Protein AF-A0A812TMV1-F1 (afdb_monomer_lite)

Secondary structure (DSSP, 8-state):
----EEEETTEEEE-SS-----TT---EE-TTT--EESSHHHHHHHHIIIIIHHHHHHHHHHHHHHHHHHHHHHHHHHHS--------------------TT--------------------------------------------PPPP------PPPP----------TT----TTSTTT--S--HHHHHHHHHHH---S---

Radius of gyration: 38.3 Å; chains: 1; bounding box: 66×58×116 Å

pLDDT: mean 70.43, std 17.39, range [44.22, 98.5]

Foldseek 3Di:
DDFDWDADPNDIDTCPDPPDPDPPQDWDAAPPPRDTDSDPVVSVVCCCVVPVVVVVVVVVVVVVVVVVVVVVVVVVVVVPDPPPVPPPPPCDDPPPPDDDPDDDPDPPDDPPPPPPDDPPPPPPVPPPPPDDDDDDDDDDDDDDDDDDDDDDDDDDDDDPDDPDDDDDPPPPPPPPPPCPVPPPPDPVVVVVVCVVVVPPPPDDD

Structure (mmCIF, N/CA/C/O backbone):
data_AF-A0A812TMV1-F1
#
_entry.id   AF-A0A812TMV1-F1
#
loop_
_atom_site.group_PDB
_atom_site.id
_atom_site.type_symbol
_atom_site.label_atom_id
_atom_site.label_alt_id
_atom_site.label_comp_id
_atom_site.label_asym_id
_atom_site.label_entity_id
_atom_site.label_seq_id
_atom_site.pdbx_PDB_ins_code
_atom_site.Cartn_x
_atom_site.Cartn_y
_atom_site.Cartn_z
_atom_site.occupancy
_atom_site.B_iso_or_equiv
_atom_site.auth_seq_id
_atom_site.auth_comp_id
_atom_site.auth_asym_id
_atom_site.auth_atom_id
_atom_site.pdbx_PDB_model_num
ATOM 1 N N . MET A 1 1 ? -17.055 -4.872 43.398 1.00 48.50 1 MET A N 1
ATOM 2 C CA . MET A 1 1 ? -16.231 -4.889 42.172 1.00 48.50 1 MET A CA 1
ATOM 3 C C . MET A 1 1 ? -16.778 -5.984 41.275 1.00 48.50 1 MET A C 1
ATOM 5 O O . MET A 1 1 ? -16.727 -7.144 41.667 1.00 48.50 1 MET A O 1
ATOM 9 N N . ALA A 1 2 ? -17.416 -5.622 40.164 1.00 44.28 2 ALA A N 1
ATOM 10 C CA . ALA A 1 2 ? -18.008 -6.597 39.254 1.00 44.28 2 ALA A CA 1
ATOM 11 C C . ALA A 1 2 ? -16.893 -7.201 38.390 1.00 44.28 2 ALA A C 1
ATOM 13 O O . ALA A 1 2 ? -16.252 -6.489 37.624 1.00 44.28 2 ALA A O 1
ATOM 14 N N . ARG A 1 3 ? -16.625 -8.500 38.549 1.00 62.28 3 ARG A N 1
ATOM 15 C CA . ARG A 1 3 ? -15.717 -9.241 37.665 1.00 62.28 3 ARG A CA 1
ATOM 16 C C . ARG A 1 3 ? -16.449 -9.484 36.346 1.00 62.28 3 ARG A C 1
ATOM 18 O O . ARG A 1 3 ? -17.378 -10.286 36.310 1.00 62.28 3 ARG A O 1
ATOM 25 N N . GLY A 1 4 ? -16.073 -8.764 35.293 1.00 65.94 4 GLY A N 1
ATOM 26 C CA . GLY A 1 4 ? -16.565 -9.018 33.939 1.00 65.94 4 GLY A CA 1
ATOM 27 C C . GLY A 1 4 ? -15.854 -10.211 33.293 1.00 65.94 4 GLY A C 1
ATOM 28 O O . GLY A 1 4 ? -14.673 -10.458 33.543 1.00 65.94 4 GLY A O 1
ATOM 29 N N . SER A 1 5 ? -16.570 -10.952 32.452 1.00 75.25 5 SER A N 1
ATOM 30 C CA . SER A 1 5 ? -15.999 -11.944 31.534 1.00 75.25 5 SER A CA 1
ATOM 31 C C . SER A 1 5 ? -16.461 -11.612 30.122 1.00 75.25 5 SER A C 1
ATOM 33 O O . SER A 1 5 ? -17.646 -11.326 29.945 1.00 75.25 5 SER A O 1
ATOM 35 N N . TYR A 1 6 ? -15.569 -11.679 29.135 1.00 72.25 6 TYR A N 1
ATOM 36 C CA . TYR A 1 6 ? -15.942 -11.589 27.720 1.00 72.25 6 TYR A CA 1
ATOM 37 C C . TYR A 1 6 ? -15.712 -12.928 27.021 1.00 72.25 6 TYR A C 1
ATOM 39 O O . TYR A 1 6 ? -14.896 -13.745 27.453 1.00 72.25 6 TYR A O 1
ATOM 47 N N . GLU A 1 7 ? -16.466 -13.161 25.951 1.00 77.00 7 GLU A N 1
ATOM 48 C CA . GLU A 1 7 ? -16.374 -14.365 25.134 1.00 77.00 7 GLU A CA 1
ATOM 49 C C . GLU A 1 7 ? -15.735 -14.007 23.793 1.00 77.00 7 GLU A C 1
ATOM 51 O O . GLU A 1 7 ? -16.220 -13.138 23.071 1.00 77.00 7 GLU A O 1
ATOM 56 N N . ALA A 1 8 ? -14.615 -14.652 23.479 1.00 72.44 8 ALA A N 1
ATOM 57 C CA . ALA A 1 8 ? -13.906 -14.502 22.217 1.00 72.44 8 ALA A CA 1
ATOM 58 C C . ALA A 1 8 ? -13.468 -15.890 21.745 1.00 72.44 8 ALA A C 1
ATOM 60 O O . ALA A 1 8 ? -13.012 -16.702 22.546 1.00 72.44 8 ALA A O 1
ATOM 61 N N . PHE A 1 9 ? -13.623 -16.190 20.453 1.00 74.94 9 PHE A N 1
ATOM 62 C CA . PHE A 1 9 ? -13.254 -17.495 19.876 1.00 74.94 9 PHE A CA 1
ATOM 63 C C . PHE A 1 9 ? -13.931 -18.707 20.557 1.00 74.94 9 PHE A C 1
ATOM 65 O O . PHE A 1 9 ? -13.347 -19.785 20.641 1.00 74.94 9 PHE A O 1
ATOM 72 N N . GLY A 1 10 ? -15.147 -18.530 21.087 1.00 83.69 10 GLY A N 1
ATOM 73 C CA . GLY A 1 10 ? -15.862 -19.571 21.841 1.00 83.69 10 GLY A CA 1
ATOM 74 C C . GLY A 1 10 ? -15.237 -19.908 23.201 1.00 83.69 10 GLY A C 1
ATOM 75 O O . GLY A 1 10 ? -15.623 -20.890 23.830 1.00 83.69 10 GLY A O 1
ATOM 76 N N . GLN A 1 11 ? -14.268 -19.113 23.662 1.00 81.94 11 GLN A N 1
ATOM 77 C CA . GLN A 1 11 ? -13.673 -19.219 24.988 1.00 81.94 11 GLN A CA 1
ATOM 78 C C . GLN A 1 11 ? -14.051 -17.993 25.821 1.00 81.94 11 GLN A C 1
ATOM 80 O O . GLN A 1 11 ? -14.060 -16.859 25.337 1.00 81.94 11 GLN A O 1
ATOM 85 N N . ARG A 1 12 ? -14.378 -18.224 27.095 1.00 81.50 12 ARG A N 1
ATOM 86 C CA . ARG A 1 12 ? -14.625 -17.156 28.067 1.00 81.50 12 ARG A CA 1
ATOM 87 C C . ARG A 1 12 ? -13.326 -16.793 28.766 1.00 81.50 12 ARG A C 1
ATOM 89 O O . ARG A 1 12 ? -12.711 -17.644 29.401 1.00 81.50 12 ARG A O 1
ATOM 96 N N . PHE A 1 13 ? -12.950 -15.524 28.685 1.00 77.81 13 PHE A N 1
ATOM 97 C CA . PHE A 1 13 ? -11.774 -14.982 29.355 1.00 77.81 13 PHE A CA 1
ATOM 98 C C . PHE A 1 13 ? -12.206 -14.133 30.554 1.00 77.81 13 PHE A C 1
ATOM 100 O O . PHE A 1 13 ? -13.127 -13.315 30.461 1.00 77.81 13 PHE A O 1
ATOM 107 N N . HIS A 1 14 ? -11.551 -14.345 31.697 1.00 69.81 14 HIS A N 1
ATOM 108 C CA . HIS A 1 14 ? -11.771 -13.558 32.908 1.00 69.81 14 HIS A CA 1
ATOM 109 C C . HIS A 1 14 ? -10.923 -12.284 32.869 1.00 69.81 14 HIS A C 1
ATOM 111 O O . HIS A 1 14 ? -9.708 -12.338 32.687 1.00 69.81 14 HIS A O 1
ATOM 117 N N . CYS A 1 15 ? -11.564 -11.129 33.042 1.00 65.06 15 CYS A N 1
ATOM 118 C CA . CYS A 1 15 ? -10.883 -9.841 33.085 1.00 65.06 15 CYS A CA 1
ATOM 119 C C . CYS A 1 15 ? -10.369 -9.566 34.502 1.00 65.06 15 CYS A C 1
ATOM 121 O O . CYS A 1 15 ? -11.091 -8.992 35.313 1.00 65.06 15 CYS A O 1
ATOM 123 N N . GLU A 1 16 ? -9.139 -9.972 34.820 1.00 67.56 16 GLU A N 1
ATOM 124 C CA . GLU A 1 16 ? -8.527 -9.658 36.125 1.00 67.56 16 GLU A CA 1
ATOM 125 C C . GLU A 1 16 ? -7.827 -8.287 36.153 1.00 67.56 16 GLU A C 1
ATOM 127 O O . GLU A 1 16 ? -7.635 -7.730 37.230 1.00 67.56 16 GLU A O 1
ATOM 132 N N . SER A 1 17 ? -7.498 -7.709 34.989 1.00 55.88 17 SER A N 1
ATOM 133 C CA . SER A 1 17 ? -6.700 -6.474 34.877 1.00 55.88 17 SER A CA 1
ATOM 134 C C . SER A 1 17 ? -7.189 -5.453 33.844 1.00 55.88 17 SER A C 1
ATOM 136 O O . SER A 1 17 ? -6.525 -4.441 33.631 1.00 55.88 17 SER A O 1
ATOM 138 N N . LEU A 1 18 ? -8.341 -5.676 33.202 1.00 56.16 18 LEU A N 1
ATOM 139 C CA . LEU A 1 18 ? -8.975 -4.610 32.428 1.00 56.16 18 LEU A CA 1
ATOM 140 C C . LEU A 1 18 ? -9.558 -3.615 33.429 1.00 56.16 18 LEU A C 1
ATOM 142 O O . LEU A 1 18 ? -10.660 -3.820 33.939 1.00 56.16 18 LEU A O 1
ATOM 146 N N . GLU A 1 19 ? -8.794 -2.563 33.735 1.00 57.97 19 GLU A N 1
ATOM 147 C CA . GLU A 1 19 ? -9.360 -1.300 34.201 1.00 57.97 19 GLU A CA 1
ATOM 148 C C . GLU A 1 19 ? -10.533 -0.988 33.275 1.00 57.97 19 GLU A C 1
ATOM 150 O O . GLU A 1 19 ? -10.344 -0.799 32.077 1.00 57.97 19 GLU A O 1
ATOM 155 N N . TYR A 1 20 ? -11.732 -1.127 33.843 1.00 55.25 20 TYR A N 1
ATOM 156 C CA . TYR A 1 20 ? -13.049 -1.068 33.223 1.00 55.25 20 TYR A CA 1
ATOM 157 C C . TYR A 1 20 ? -13.047 -0.569 31.777 1.00 55.25 20 TYR A C 1
ATOM 159 O O . TYR A 1 20 ? -13.156 0.626 31.522 1.00 55.25 20 TYR A O 1
ATOM 167 N N . LEU A 1 21 ? -13.017 -1.511 30.832 1.00 61.41 21 LEU A N 1
ATOM 168 C CA . LEU A 1 21 ? -13.676 -1.250 29.565 1.00 61.41 21 LEU A CA 1
ATOM 169 C C . LEU A 1 21 ? -15.151 -1.061 29.917 1.00 61.41 21 LEU A C 1
ATOM 171 O O . LEU A 1 21 ? -15.752 -1.954 30.530 1.00 61.41 21 LEU A O 1
ATOM 175 N N . HIS A 1 22 ? -15.690 0.130 29.678 1.00 63.12 22 HIS A N 1
ATOM 176 C CA . HIS A 1 22 ? -17.056 0.440 30.074 1.00 63.12 22 HIS A CA 1
ATOM 177 C C . HIS A 1 22 ? -18.000 -0.580 29.421 1.00 63.12 22 HIS A C 1
ATOM 179 O O . HIS A 1 22 ? -17.735 -1.065 28.323 1.00 63.12 22 HIS A O 1
ATOM 185 N N . GLN A 1 23 ? -19.109 -0.937 30.077 1.00 69.75 23 GLN A N 1
ATOM 186 C CA . GLN A 1 23 ? -20.096 -1.851 29.471 1.00 69.75 23 GLN A CA 1
ATOM 187 C C . GLN A 1 23 ? -20.635 -1.326 28.129 1.00 69.75 23 GLN A C 1
ATOM 189 O O . GLN A 1 23 ? -21.096 -2.114 27.306 1.00 69.75 23 GLN A O 1
ATOM 194 N N . ASP A 1 24 ? -20.507 -0.020 27.904 1.00 78.38 24 ASP A N 1
ATOM 195 C CA . ASP A 1 24 ? -20.919 0.676 26.690 1.00 78.38 24 ASP A CA 1
ATOM 196 C C . ASP A 1 24 ? -19.797 0.795 25.639 1.00 78.38 24 ASP A C 1
ATOM 198 O O . ASP A 1 24 ? -20.037 1.271 24.525 1.00 78.38 24 ASP A O 1
ATOM 202 N N . ASP A 1 25 ? -18.576 0.347 25.947 1.00 82.12 25 ASP A N 1
ATOM 203 C CA . ASP A 1 25 ? -17.457 0.396 25.011 1.00 82.12 25 ASP A CA 1
ATOM 204 C C . ASP A 1 25 ? -17.610 -0.695 23.949 1.00 82.12 25 ASP A C 1
ATOM 206 O O . ASP A 1 25 ? -17.396 -1.893 24.162 1.00 82.12 25 ASP A O 1
ATOM 210 N N . LYS A 1 26 ? -17.971 -0.261 22.744 1.00 87.31 26 LYS A N 1
ATOM 211 C CA . LYS A 1 26 ? -18.094 -1.134 21.583 1.00 87.31 26 LYS A CA 1
ATOM 212 C C . LYS A 1 26 ? -16.713 -1.524 21.058 1.00 87.31 26 LYS A C 1
ATOM 214 O O . LYS A 1 26 ? -15.983 -0.695 20.518 1.0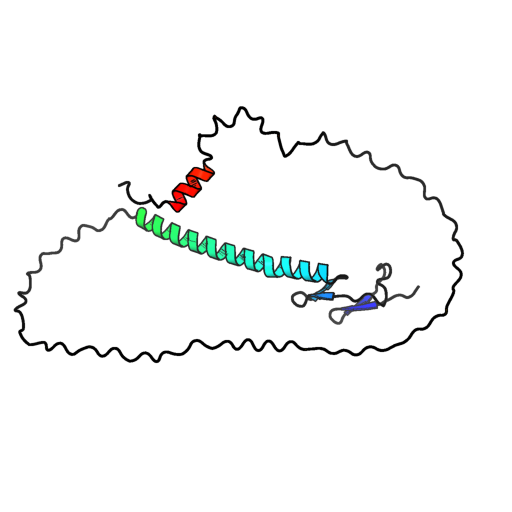0 87.31 26 LYS A O 1
ATOM 219 N N . VAL A 1 27 ? -16.394 -2.813 21.130 1.00 91.12 27 VAL A N 1
ATOM 220 C CA . VAL A 1 27 ? -15.208 -3.372 20.470 1.00 91.12 27 VAL A CA 1
ATOM 221 C C . VAL A 1 27 ? -15.441 -3.541 18.965 1.00 91.12 27 VAL A C 1
ATOM 223 O O . VAL A 1 27 ? -16.501 -3.977 18.514 1.00 91.12 27 VAL A O 1
ATOM 226 N N . PHE A 1 28 ? -14.429 -3.203 18.174 1.00 93.19 28 PHE A N 1
ATOM 227 C CA . PHE A 1 28 ? -14.400 -3.363 16.724 1.00 93.19 28 PHE A CA 1
ATOM 228 C C . PHE A 1 28 ? -13.492 -4.536 16.372 1.00 93.19 28 PHE A C 1
ATOM 230 O O . PHE A 1 28 ? -12.315 -4.533 16.720 1.00 93.19 28 PHE A O 1
ATOM 237 N N . ILE A 1 29 ? -14.029 -5.541 15.685 1.00 90.31 29 ILE A N 1
ATOM 238 C CA . ILE A 1 29 ? -13.285 -6.747 15.313 1.00 90.31 29 ILE A CA 1
ATOM 239 C C . ILE A 1 29 ? -12.934 -6.665 13.829 1.00 90.31 29 ILE A C 1
ATOM 241 O O . ILE A 1 29 ? -13.804 -6.456 12.984 1.00 90.31 29 ILE A O 1
ATOM 245 N N . CYS A 1 30 ? -11.653 -6.818 13.509 1.00 96.19 30 CYS A N 1
ATOM 246 C CA . CYS A 1 30 ? -11.183 -6.862 12.131 1.00 96.19 30 CYS A CA 1
ATOM 247 C C . CYS A 1 30 ? -11.648 -8.168 11.445 1.00 96.19 30 CYS A C 1
ATOM 249 O O . CYS A 1 30 ? -11.470 -9.241 12.020 1.00 96.19 30 CYS A O 1
ATOM 251 N N . PRO A 1 31 ? -12.231 -8.126 10.232 1.00 93.56 31 PRO A N 1
ATOM 252 C CA . PRO A 1 31 ? -12.819 -9.307 9.604 1.00 93.56 31 PRO A CA 1
ATOM 253 C C . PRO A 1 31 ? -11.784 -10.309 9.072 1.00 93.56 31 PRO A C 1
ATOM 255 O O . PRO A 1 31 ? -12.107 -11.487 8.953 1.00 93.56 31 PRO A O 1
ATOM 258 N N . GLN A 1 32 ? -10.556 -9.879 8.759 1.00 94.19 32 GLN A N 1
ATOM 259 C CA . GLN A 1 32 ? -9.527 -10.755 8.187 1.00 94.19 32 GLN A CA 1
ATOM 260 C C . GLN A 1 32 ? -8.791 -11.599 9.237 1.00 94.19 32 GLN A C 1
ATOM 262 O O . GLN A 1 32 ? -8.501 -12.765 8.986 1.00 94.19 32 GLN A O 1
ATOM 267 N N . ASP A 1 33 ? -8.463 -11.021 10.394 1.00 94.69 33 ASP A N 1
ATOM 268 C CA . ASP A 1 33 ? -7.645 -11.663 11.434 1.00 94.69 33 ASP A CA 1
ATOM 269 C C . ASP A 1 33 ? -8.344 -11.760 12.798 1.00 94.69 33 ASP A C 1
ATOM 271 O O . ASP A 1 33 ? -7.745 -12.221 13.767 1.00 94.69 33 ASP A O 1
ATOM 275 N N . GLN A 1 34 ? -9.609 -11.332 12.877 1.00 92.75 34 GLN A N 1
ATOM 276 C CA . GLN A 1 34 ? -10.454 -11.386 14.076 1.00 92.75 34 GLN A CA 1
ATOM 277 C C . GLN A 1 34 ? -9.856 -10.672 15.296 1.00 92.75 34 GLN A C 1
ATOM 279 O O . GLN A 1 34 ? -10.221 -10.947 16.441 1.00 92.75 34 GLN A O 1
ATOM 284 N N . LYS A 1 35 ? -8.953 -9.710 15.073 1.00 90.31 35 LYS A N 1
ATOM 285 C CA . LYS A 1 35 ? -8.361 -8.927 16.155 1.00 90.31 35 LYS A CA 1
ATOM 286 C C . LYS A 1 35 ? -9.329 -7.840 16.623 1.00 90.31 35 LYS A C 1
ATOM 288 O O . LYS A 1 35 ? -9.897 -7.117 15.804 1.00 90.31 35 LYS A O 1
ATOM 293 N N . ALA A 1 36 ? -9.505 -7.725 17.939 1.00 91.44 36 ALA A N 1
ATOM 294 C CA . ALA A 1 36 ? -10.360 -6.718 18.557 1.00 91.44 36 ALA A CA 1
ATOM 295 C C . ALA A 1 36 ? -9.605 -5.401 18.805 1.00 91.44 36 ALA A C 1
ATOM 297 O O . ALA A 1 36 ? -8.437 -5.389 19.199 1.00 91.44 36 ALA A O 1
ATOM 298 N N . PHE A 1 37 ? -10.304 -4.290 18.595 1.00 92.75 37 PHE A N 1
ATOM 299 C CA . PHE A 1 37 ? -9.829 -2.924 18.764 1.00 92.75 37 PHE A CA 1
ATOM 300 C C . PHE A 1 37 ? -10.868 -2.107 19.527 1.00 92.75 37 PHE A C 1
ATOM 302 O O . PHE A 1 37 ? -12.067 -2.298 19.354 1.00 92.75 37 PHE A O 1
ATOM 309 N N . LEU A 1 38 ? -10.408 -1.153 20.333 1.00 90.44 38 LEU A N 1
ATOM 310 C CA . LEU A 1 38 ? -11.292 -0.246 21.075 1.00 90.44 38 LEU A CA 1
ATOM 311 C C . LEU A 1 38 ? -11.791 0.932 20.230 1.00 90.44 38 LEU A C 1
ATOM 313 O O . LEU A 1 38 ? -12.759 1.590 20.582 1.00 90.44 38 LEU A O 1
ATOM 317 N N . ASN A 1 39 ? -11.128 1.214 19.107 1.00 94.75 39 ASN A N 1
ATOM 318 C CA . ASN A 1 39 ? -11.447 2.343 18.245 1.00 94.75 39 ASN A CA 1
ATOM 319 C C . ASN A 1 39 ? -11.593 1.862 16.796 1.00 94.75 39 ASN A C 1
ATOM 321 O O . ASN A 1 39 ? -10.778 1.091 16.287 1.00 94.75 39 ASN A O 1
ATOM 325 N N . GLN A 1 40 ? -12.615 2.356 16.101 1.00 95.38 40 GLN A N 1
ATOM 326 C CA . GLN A 1 40 ? -12.820 2.077 14.684 1.00 95.38 40 GLN A CA 1
ATOM 327 C C . GLN A 1 40 ? -11.633 2.544 13.828 1.00 95.38 40 GLN A C 1
ATOM 329 O O . GLN A 1 40 ? -11.259 1.870 12.867 1.00 95.38 40 GLN A O 1
ATOM 334 N N . MET A 1 41 ? -11.009 3.672 14.184 1.00 96.69 41 MET A N 1
ATOM 335 C CA . MET A 1 41 ? -9.857 4.208 13.455 1.00 96.69 41 MET A CA 1
ATOM 336 C C . MET A 1 41 ? -8.626 3.311 13.582 1.00 96.69 41 MET A C 1
ATOM 338 O O . MET A 1 41 ? -7.924 3.106 12.593 1.00 96.69 41 MET A O 1
ATOM 342 N N . SER A 1 42 ? -8.380 2.721 14.757 1.00 96.62 42 SER A N 1
ATOM 343 C CA . SER A 1 42 ? -7.255 1.795 14.932 1.00 96.62 42 SER A CA 1
ATOM 344 C C . SER A 1 42 ? -7.486 0.475 14.197 1.00 96.62 42 SER A C 1
ATOM 346 O O . SER A 1 42 ? -6.551 -0.040 13.587 1.00 96.62 42 SER A O 1
ATOM 348 N N . MET A 1 43 ? -8.730 -0.015 14.148 1.00 97.19 43 MET A N 1
ATOM 349 C CA . MET A 1 43 ? -9.103 -1.157 13.308 1.00 97.19 43 MET A CA 1
ATOM 350 C C . MET A 1 43 ? -8.871 -0.866 11.813 1.00 97.19 43 MET A C 1
ATOM 352 O O . MET A 1 43 ? -8.254 -1.677 11.125 1.00 97.19 43 MET A O 1
ATOM 356 N N . ARG A 1 44 ? -9.309 0.295 11.301 1.00 97.44 44 ARG A N 1
ATOM 357 C CA . ARG A 1 44 ? -9.077 0.685 9.895 1.00 97.44 44 ARG A CA 1
ATOM 358 C C . ARG A 1 44 ? -7.591 0.828 9.568 1.00 97.44 44 ARG A C 1
ATOM 360 O O . ARG A 1 44 ? -7.140 0.363 8.528 1.00 97.44 44 ARG A O 1
ATOM 367 N N . TYR A 1 45 ? -6.814 1.433 10.463 1.00 97.38 45 TYR A N 1
ATOM 368 C CA . TYR A 1 45 ? -5.368 1.569 10.279 1.00 97.38 45 TYR A CA 1
ATOM 369 C C . TYR A 1 45 ? -4.656 0.213 10.261 1.00 97.38 45 TYR A C 1
ATOM 371 O O . TYR A 1 45 ? -3.765 -0.021 9.443 1.00 97.38 45 TYR A O 1
ATOM 379 N N . HIS A 1 46 ? -5.082 -0.708 11.126 1.00 97.38 46 HIS A N 1
ATOM 380 C CA . HIS A 1 46 ? -4.611 -2.088 11.109 1.00 97.38 46 HIS A CA 1
ATOM 381 C C . HIS A 1 46 ? -4.924 -2.773 9.777 1.00 97.38 46 HIS A C 1
ATOM 383 O O . HIS A 1 46 ? -4.013 -3.341 9.176 1.00 97.38 46 HIS A O 1
ATOM 389 N N . GLN A 1 47 ? -6.159 -2.650 9.278 1.00 96.69 47 GLN A N 1
ATOM 390 C CA . GLN A 1 47 ? -6.549 -3.189 7.971 1.00 96.69 47 GLN A CA 1
ATOM 391 C C . GLN A 1 47 ? -5.660 -2.647 6.848 1.00 96.69 47 GLN A C 1
ATOM 393 O O . GLN A 1 47 ? -5.097 -3.420 6.071 1.00 96.69 47 GLN A O 1
ATOM 398 N N . TYR A 1 48 ? -5.456 -1.330 6.830 1.00 97.38 48 TYR A N 1
ATOM 399 C CA . TYR A 1 48 ? -4.615 -0.664 5.845 1.00 97.38 48 TYR A CA 1
ATOM 400 C C . TYR A 1 48 ? -3.165 -1.166 5.879 1.00 97.38 48 TYR A C 1
ATOM 402 O O . TYR A 1 48 ? -2.612 -1.555 4.853 1.00 97.38 48 TYR A O 1
ATOM 410 N N . ILE A 1 49 ? -2.521 -1.202 7.049 1.00 96.62 49 ILE A N 1
ATOM 411 C CA . ILE A 1 49 ? -1.110 -1.608 7.137 1.00 96.62 49 ILE A CA 1
ATOM 412 C C . ILE A 1 49 ? -0.928 -3.091 6.850 1.00 96.62 49 ILE A C 1
ATOM 414 O O . ILE A 1 49 ? 0.030 -3.480 6.174 1.00 96.62 49 ILE A O 1
ATOM 418 N N . ARG A 1 50 ? -1.774 -3.935 7.440 1.00 94.94 50 ARG A N 1
ATOM 419 C CA . ARG A 1 50 ? -1.564 -5.379 7.387 1.00 94.94 50 ARG A CA 1
ATOM 420 C C . ARG A 1 50 ? -1.986 -5.969 6.061 1.00 94.94 50 ARG A C 1
ATOM 422 O O . ARG A 1 50 ? -1.284 -6.854 5.591 1.00 94.94 50 ARG A O 1
ATOM 429 N N . HIS A 1 51 ? -3.061 -5.477 5.460 1.00 93.62 51 HIS A N 1
ATOM 430 C CA . HIS A 1 51 ? -3.593 -6.064 4.238 1.00 93.62 51 HIS A CA 1
ATOM 431 C C . HIS A 1 51 ? -3.230 -5.215 3.022 1.00 93.62 51 HIS A C 1
ATOM 433 O O . HIS A 1 51 ? -2.406 -5.644 2.216 1.00 93.62 51 HIS A O 1
ATOM 439 N N . GLU A 1 52 ? -3.731 -3.983 2.930 1.00 94.25 52 GLU A N 1
ATOM 440 C CA . GLU A 1 52 ? -3.558 -3.165 1.718 1.00 94.25 52 GLU A CA 1
ATOM 441 C C . GLU A 1 52 ? -2.089 -2.807 1.446 1.00 94.25 52 GLU A C 1
ATOM 443 O O . GLU A 1 52 ? -1.589 -2.906 0.323 1.00 94.25 52 GLU A O 1
ATOM 448 N N . LEU A 1 53 ? -1.349 -2.402 2.480 1.00 95.88 53 LEU A N 1
ATOM 449 C CA . LEU A 1 53 ? 0.043 -2.000 2.320 1.00 95.88 53 LEU A CA 1
ATOM 450 C C . LEU A 1 53 ? 0.955 -3.201 2.041 1.00 95.88 53 LEU A C 1
ATOM 452 O O . LEU A 1 53 ? 1.940 -3.056 1.311 1.00 95.88 53 LEU A O 1
ATOM 456 N N . GLN A 1 54 ? 0.649 -4.377 2.599 1.00 93.12 54 GLN A N 1
ATOM 457 C CA . GLN A 1 54 ? 1.380 -5.603 2.272 1.00 93.12 54 GLN A CA 1
ATOM 458 C C . GLN A 1 54 ? 1.120 -6.039 0.832 1.00 93.12 54 GLN A C 1
ATOM 460 O O . GLN A 1 54 ? 2.078 -6.364 0.130 1.00 93.12 54 GLN A O 1
ATOM 465 N N . GLU A 1 55 ? -0.124 -5.962 0.365 1.00 95.19 55 GLU A N 1
ATOM 466 C CA . GLU A 1 55 ? -0.486 -6.266 -1.019 1.00 95.19 55 GLU A CA 1
ATOM 467 C C . GLU A 1 55 ? 0.237 -5.336 -2.000 1.00 95.19 55 GLU A C 1
ATOM 469 O O . GLU A 1 55 ? 0.964 -5.807 -2.875 1.00 95.19 55 GLU A O 1
ATOM 474 N N . ARG A 1 56 ? 0.198 -4.016 -1.770 1.00 96.88 56 ARG A N 1
ATOM 475 C CA . ARG A 1 56 ? 0.945 -3.039 -2.586 1.00 96.88 56 ARG A CA 1
ATOM 476 C C . ARG A 1 56 ? 2.459 -3.254 -2.561 1.00 96.88 56 ARG A C 1
ATOM 478 O O . ARG A 1 56 ? 3.163 -2.885 -3.504 1.00 96.88 56 ARG A O 1
ATOM 485 N N . LYS A 1 57 ? 3.021 -3.767 -1.461 1.00 96.25 57 LYS A N 1
ATOM 486 C CA . LYS A 1 57 ? 4.450 -4.122 -1.390 1.00 96.25 57 LYS A CA 1
ATOM 487 C C . LYS A 1 57 ? 4.743 -5.383 -2.202 1.00 96.25 57 LYS A C 1
ATOM 489 O O . LYS A 1 57 ? 5.736 -5.405 -2.928 1.00 96.25 57 LYS A O 1
ATOM 494 N N . ALA A 1 58 ? 3.890 -6.399 -2.109 1.00 96.50 58 ALA A N 1
ATOM 495 C CA . ALA A 1 58 ? 4.016 -7.632 -2.878 1.00 96.50 58 ALA A CA 1
ATOM 496 C C . ALA A 1 58 ? 3.866 -7.377 -4.385 1.00 96.50 58 ALA A C 1
ATOM 498 O O . ALA A 1 58 ? 4.661 -7.879 -5.177 1.00 96.50 58 ALA A O 1
ATOM 499 N N . GLU A 1 59 ? 2.915 -6.534 -4.782 1.00 97.94 59 GLU A N 1
ATOM 500 C CA . GLU A 1 59 ? 2.716 -6.123 -6.170 1.00 97.94 59 GLU A CA 1
ATOM 501 C C . GLU A 1 59 ? 3.937 -5.379 -6.724 1.00 97.94 59 GLU A C 1
ATOM 503 O O . GLU A 1 59 ? 4.494 -5.770 -7.752 1.00 97.94 59 GLU A O 1
ATOM 508 N N . ARG A 1 60 ? 4.436 -4.367 -5.999 1.00 98.06 60 ARG A N 1
ATOM 509 C CA . ARG A 1 60 ? 5.667 -3.657 -6.385 1.00 98.06 60 ARG A CA 1
ATOM 510 C C . ARG A 1 60 ? 6.865 -4.596 -6.505 1.00 98.06 60 ARG A C 1
ATOM 512 O O . ARG A 1 60 ? 7.687 -4.412 -7.399 1.00 98.06 60 ARG A O 1
ATOM 519 N N . LYS A 1 61 ? 6.962 -5.610 -5.641 1.00 98.19 61 LYS A N 1
ATOM 520 C CA . LYS A 1 61 ? 8.006 -6.637 -5.731 1.00 98.19 61 LYS A CA 1
ATOM 521 C C . LYS A 1 61 ? 7.874 -7.466 -7.015 1.00 98.19 61 LYS A C 1
ATOM 523 O O . LYS A 1 61 ? 8.861 -7.597 -7.729 1.00 98.19 61 LYS A O 1
ATOM 528 N N . ARG A 1 62 ? 6.670 -7.945 -7.351 1.00 98.50 62 ARG A N 1
ATOM 529 C CA . ARG A 1 62 ? 6.408 -8.701 -8.595 1.00 98.50 62 ARG A CA 1
ATOM 530 C C . ARG A 1 62 ? 6.752 -7.897 -9.850 1.00 98.50 62 ARG A C 1
ATOM 532 O O . ARG A 1 62 ? 7.287 -8.444 -10.810 1.00 98.50 62 ARG A O 1
ATOM 539 N N . LEU A 1 63 ? 6.455 -6.596 -9.853 1.00 98.12 63 LEU A N 1
ATOM 540 C CA . LEU A 1 63 ? 6.802 -5.715 -10.971 1.00 98.12 63 LEU A CA 1
ATOM 541 C C . LEU A 1 63 ? 8.317 -5.540 -11.125 1.00 98.12 63 LEU A C 1
ATOM 543 O O . LEU A 1 63 ? 8.812 -5.597 -12.250 1.00 98.12 63 LEU A O 1
ATOM 547 N N . ARG A 1 64 ? 9.049 -5.369 -10.016 1.00 97.94 64 ARG A N 1
ATOM 548 C CA . ARG A 1 64 ? 10.519 -5.291 -10.034 1.00 97.94 64 ARG A CA 1
ATOM 549 C C . ARG A 1 64 ? 11.147 -6.573 -10.565 1.00 97.94 64 ARG A C 1
ATOM 551 O O . ARG A 1 64 ? 11.964 -6.498 -11.469 1.00 97.94 64 ARG A O 1
ATOM 558 N N . GLU A 1 65 ? 10.694 -7.726 -10.088 1.00 98.38 65 GLU A N 1
ATOM 559 C CA . GLU A 1 65 ? 11.189 -9.032 -10.535 1.00 98.38 65 GLU A CA 1
ATOM 560 C C . GLU A 1 65 ? 10.979 -9.240 -12.043 1.00 98.38 65 GLU A C 1
ATOM 562 O O . GLU A 1 65 ? 11.899 -9.626 -12.757 1.00 98.38 65 GLU A O 1
ATOM 567 N N . ARG A 1 66 ? 9.802 -8.877 -12.573 1.00 98.44 66 ARG A N 1
ATOM 568 C CA . ARG A 1 66 ? 9.537 -8.942 -14.020 1.00 98.44 66 ARG A CA 1
ATOM 569 C C . ARG A 1 66 ? 10.427 -7.987 -14.823 1.00 98.44 66 ARG A C 1
ATOM 571 O O . ARG A 1 66 ? 10.807 -8.305 -15.947 1.00 98.44 66 ARG A O 1
ATOM 578 N N . ALA A 1 67 ? 10.720 -6.802 -14.289 1.00 98.19 67 ALA A N 1
ATOM 579 C CA . ALA A 1 67 ? 11.617 -5.848 -14.937 1.00 98.19 67 ALA A CA 1
ATOM 580 C C . ALA A 1 67 ? 13.067 -6.359 -14.943 1.00 98.19 67 ALA A C 1
ATOM 582 O O . ALA A 1 67 ? 13.732 -6.296 -15.976 1.00 98.19 67 ALA A O 1
ATOM 583 N N . GLU A 1 68 ? 13.525 -6.923 -13.826 1.00 98.25 68 GLU A N 1
ATOM 584 C CA . GLU A 1 68 ? 14.836 -7.564 -13.698 1.00 98.25 68 GLU 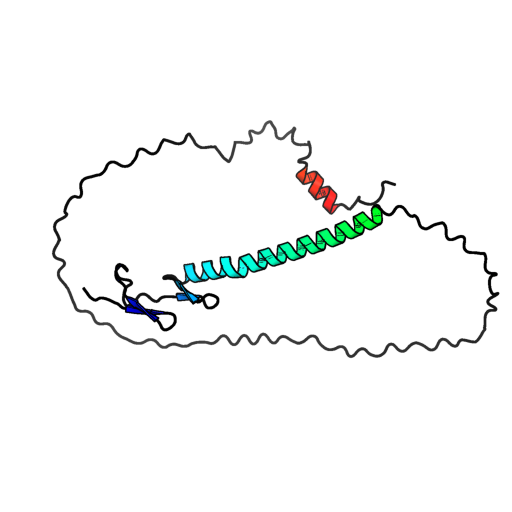A CA 1
ATOM 585 C C . GLU A 1 68 ? 14.969 -8.772 -14.631 1.00 98.25 68 GLU A C 1
ATOM 587 O O . GLU A 1 68 ? 16.000 -8.921 -15.279 1.00 98.25 68 GLU A O 1
ATOM 592 N N . GLU A 1 69 ? 13.920 -9.583 -14.791 1.00 98.44 69 GLU A N 1
ATOM 593 C CA . GLU A 1 69 ? 13.919 -10.710 -15.729 1.00 98.44 69 GLU A CA 1
ATOM 594 C C . GLU A 1 69 ? 14.079 -10.245 -17.184 1.00 98.44 69 G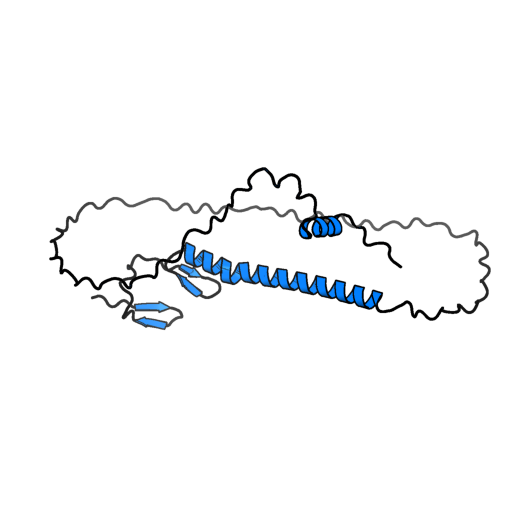LU A C 1
ATOM 596 O O . GLU A 1 69 ? 14.896 -10.788 -17.933 1.00 98.44 69 GLU A O 1
ATOM 601 N N . ARG A 1 70 ? 13.327 -9.214 -17.596 1.00 98.25 70 ARG A N 1
ATOM 602 C CA . ARG A 1 70 ? 13.465 -8.636 -18.943 1.00 98.25 70 ARG A CA 1
ATOM 603 C C . ARG A 1 70 ? 14.862 -8.074 -19.162 1.00 98.25 70 ARG A C 1
ATOM 605 O O . ARG A 1 70 ? 15.444 -8.314 -20.216 1.00 98.25 70 ARG A O 1
ATOM 612 N N . LYS A 1 71 ? 15.404 -7.374 -18.162 1.00 98.25 71 LYS A N 1
ATOM 613 C CA . LYS A 1 71 ? 16.766 -6.844 -18.207 1.00 98.25 71 LYS A CA 1
ATOM 614 C C . LYS A 1 71 ? 17.789 -7.972 -18.346 1.00 98.25 71 LYS A C 1
ATOM 616 O O . LYS A 1 71 ? 18.595 -7.938 -19.263 1.00 98.25 71 LYS A O 1
ATOM 621 N N . ALA A 1 72 ? 17.688 -9.022 -17.534 1.00 98.31 72 ALA A N 1
ATOM 622 C CA . ALA A 1 72 ? 18.578 -10.178 -17.609 1.00 98.31 72 ALA A CA 1
ATOM 623 C C . ALA A 1 72 ? 18.497 -10.893 -18.968 1.00 98.31 72 ALA A C 1
ATOM 625 O O . ALA A 1 72 ? 19.504 -11.390 -19.469 1.00 98.31 72 ALA A O 1
ATOM 626 N N . ARG A 1 73 ? 17.312 -10.946 -19.588 1.00 97.50 73 ARG A N 1
ATOM 627 C CA . ARG A 1 73 ? 17.143 -11.496 -20.939 1.00 97.50 73 ARG A CA 1
ATOM 628 C C . ARG A 1 73 ? 17.838 -10.635 -21.995 1.00 97.50 73 ARG A C 1
ATOM 630 O O . ARG A 1 73 ? 18.511 -11.191 -22.857 1.00 97.50 73 ARG A O 1
ATOM 637 N N . ALA A 1 74 ? 17.705 -9.313 -21.908 1.00 96.25 74 ALA A N 1
ATOM 638 C CA . ALA A 1 74 ? 18.402 -8.382 -22.791 1.00 96.25 74 ALA A CA 1
ATOM 639 C C . ALA A 1 74 ? 19.926 -8.464 -22.607 1.00 96.25 74 ALA A C 1
ATOM 641 O O . ALA A 1 74 ? 20.654 -8.567 -23.589 1.00 96.25 74 ALA A O 1
ATOM 642 N N . ASP A 1 75 ? 20.404 -8.541 -21.363 1.00 96.56 75 ASP A N 1
ATOM 643 C CA . ASP A 1 75 ? 21.829 -8.690 -21.053 1.00 96.56 75 ASP A CA 1
ATOM 644 C C . ASP A 1 75 ? 22.390 -10.006 -21.614 1.00 96.56 75 ASP A C 1
ATOM 646 O O . ASP A 1 75 ? 23.481 -10.017 -22.176 1.00 96.56 75 ASP A O 1
ATOM 650 N N . ARG A 1 76 ? 21.633 -11.113 -21.539 1.00 96.06 76 ARG A N 1
ATOM 651 C CA . ARG A 1 76 ? 22.014 -12.384 -22.184 1.00 96.06 76 ARG A CA 1
ATOM 652 C C . ARG A 1 76 ? 22.089 -12.265 -23.701 1.00 96.06 76 ARG A C 1
ATOM 654 O O . ARG A 1 76 ? 22.984 -12.855 -24.290 1.00 96.06 76 ARG A O 1
ATOM 661 N N . HIS A 1 77 ? 21.166 -11.530 -24.319 1.00 94.69 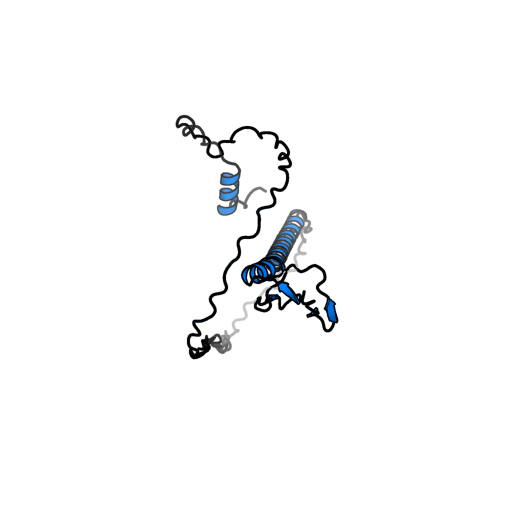77 HIS A N 1
ATOM 662 C CA . HIS A 1 77 ? 21.194 -11.290 -25.761 1.00 94.69 77 HIS A CA 1
ATOM 663 C C . HIS A 1 77 ? 22.400 -10.429 -26.156 1.00 94.69 77 HIS A C 1
ATOM 665 O O . HIS A 1 77 ? 23.059 -10.730 -27.139 1.00 94.69 77 HIS A O 1
ATOM 671 N N . ARG A 1 78 ? 22.748 -9.414 -25.353 1.00 93.38 78 ARG A N 1
ATOM 672 C CA . ARG A 1 78 ? 23.944 -8.580 -25.556 1.00 93.38 78 ARG A CA 1
ATOM 673 C C . ARG A 1 78 ? 25.248 -9.360 -25.358 1.00 93.38 78 ARG A C 1
ATOM 675 O O . ARG A 1 78 ? 26.224 -9.118 -26.053 1.00 93.38 78 ARG A O 1
ATOM 682 N N . GLN A 1 79 ? 25.275 -10.283 -24.396 1.00 94.31 79 GLN A N 1
ATOM 683 C CA . GLN A 1 79 ? 26.437 -11.128 -24.100 1.00 94.31 79 GLN A CA 1
ATOM 684 C C . GLN A 1 79 ? 26.575 -12.341 -25.014 1.00 94.31 79 GLN A C 1
ATOM 686 O O . GLN A 1 79 ? 27.599 -13.015 -24.942 1.00 94.31 79 GLN A O 1
ATOM 691 N N . GLN A 1 80 ? 25.571 -12.660 -25.829 1.00 89.94 80 GLN A N 1
ATOM 692 C CA . GLN A 1 80 ? 25.771 -13.525 -26.979 1.00 89.94 80 GLN A CA 1
ATOM 693 C C . GLN A 1 80 ? 26.259 -12.623 -28.112 1.00 89.94 80 GLN A C 1
ATOM 695 O O . GLN A 1 80 ? 25.424 -12.106 -28.852 1.00 89.94 80 GLN A O 1
ATOM 700 N N . PRO A 1 81 ? 27.585 -12.396 -28.267 1.00 74.88 81 PRO A N 1
ATOM 701 C CA . PRO A 1 81 ? 28.072 -11.856 -29.525 1.00 74.88 81 PRO A CA 1
ATOM 702 C C . PRO A 1 81 ? 27.527 -12.774 -30.609 1.00 74.88 81 PRO A C 1
ATOM 704 O O . PRO A 1 81 ? 27.461 -13.987 -30.369 1.00 74.88 81 PRO A O 1
ATOM 707 N N . GLU A 1 82 ? 27.098 -12.201 -31.733 1.00 66.62 82 GLU A N 1
ATOM 708 C CA . GLU A 1 82 ? 26.558 -12.887 -32.906 1.00 66.62 82 GLU A CA 1
ATOM 709 C C . GLU A 1 82 ? 27.510 -13.987 -33.399 1.00 66.62 82 GLU A C 1
ATOM 711 O O . GLU A 1 82 ? 28.163 -13.919 -34.429 1.00 66.62 82 GLU A O 1
ATOM 716 N N . SER A 1 83 ? 27.545 -15.082 -32.663 1.00 65.94 83 SER A N 1
ATOM 717 C CA . SER A 1 83 ? 28.057 -16.380 -33.039 1.00 65.94 83 SER A CA 1
ATOM 718 C C . SER A 1 83 ? 26.922 -17.097 -33.751 1.00 65.94 83 SER A C 1
ATOM 720 O O . SER A 1 83 ? 26.703 -18.290 -33.574 1.00 65.94 83 SER A O 1
ATOM 722 N N . GLN A 1 84 ? 26.182 -16.354 -34.580 1.00 63.50 84 GLN A N 1
ATOM 723 C CA . GLN A 1 84 ? 25.636 -16.950 -35.773 1.00 63.50 84 GLN A CA 1
ATOM 724 C C . GLN A 1 84 ? 26.873 -17.289 -36.605 1.00 63.50 84 GLN A C 1
ATOM 726 O O . GLN A 1 84 ? 27.506 -16.372 -37.133 1.00 63.50 84 GLN A O 1
ATOM 731 N N . PRO A 1 85 ? 27.295 -18.570 -36.689 1.00 63.44 85 PRO A N 1
ATOM 732 C CA . PRO A 1 85 ? 28.248 -18.924 -37.721 1.00 63.44 85 PRO A CA 1
ATOM 733 C C . PRO A 1 85 ? 27.584 -18.449 -38.998 1.00 63.44 85 PRO A C 1
ATOM 735 O O . PRO A 1 85 ? 26.430 -18.821 -39.219 1.00 63.44 85 PRO A O 1
ATOM 738 N N . ALA A 1 86 ? 28.259 -17.573 -39.751 1.00 67.50 86 ALA A N 1
ATOM 739 C CA . ALA A 1 86 ? 27.833 -17.157 -41.074 1.00 67.50 86 ALA A CA 1
ATOM 740 C C . ALA A 1 86 ? 27.271 -18.404 -41.741 1.00 67.50 86 ALA A C 1
ATOM 742 O O . ALA A 1 86 ? 28.016 -19.342 -42.042 1.00 67.50 86 ALA A O 1
ATOM 743 N N . ARG A 1 87 ? 25.938 -18.495 -41.794 1.00 63.12 87 ARG A N 1
ATOM 744 C CA . ARG A 1 87 ? 25.265 -19.655 -42.340 1.00 63.12 87 ARG A CA 1
ATOM 745 C C . ARG A 1 87 ? 25.548 -19.441 -43.802 1.00 63.12 87 ARG A C 1
ATOM 747 O O . ARG A 1 87 ? 24.884 -18.634 -44.439 1.00 63.12 87 ARG A O 1
ATOM 754 N N . VAL A 1 88 ? 26.654 -20.028 -44.257 1.00 69.88 88 VAL A N 1
ATOM 755 C CA . VAL A 1 88 ? 27.002 -20.180 -45.655 1.00 69.88 88 VAL A CA 1
ATOM 756 C C . VAL A 1 88 ? 25.757 -20.827 -46.204 1.00 69.88 88 VAL A C 1
ATOM 758 O O . VAL A 1 88 ? 25.530 -22.009 -45.974 1.00 69.88 88 VAL A O 1
ATOM 761 N N . VAL A 1 89 ? 24.866 -20.006 -46.753 1.00 68.88 89 VAL A N 1
ATOM 762 C CA . VAL A 1 89 ? 23.714 -20.475 -47.488 1.00 68.88 89 VAL A CA 1
ATOM 763 C C . VAL A 1 89 ? 24.386 -21.236 -48.620 1.00 68.88 89 VAL A C 1
ATOM 765 O O . VAL A 1 89 ? 25.059 -20.591 -49.432 1.00 68.88 89 VAL A O 1
ATOM 768 N N . PRO A 1 90 ? 24.362 -22.586 -48.633 1.00 68.62 90 PRO A N 1
ATOM 769 C CA . PRO A 1 90 ? 24.741 -23.270 -49.850 1.00 68.62 90 PRO A CA 1
ATOM 770 C C . PRO A 1 90 ? 23.819 -22.670 -50.902 1.00 68.62 90 PRO A C 1
ATOM 772 O O . PRO A 1 90 ? 22.614 -22.565 -50.674 1.00 68.62 90 PRO A O 1
ATOM 775 N N . ALA A 1 91 ? 24.417 -22.126 -51.957 1.00 67.12 91 ALA A N 1
ATOM 776 C CA . ALA A 1 91 ? 23.704 -21.510 -53.055 1.00 67.12 91 ALA A CA 1
ATOM 777 C C . ALA A 1 91 ? 22.826 -22.583 -53.704 1.00 67.12 91 ALA A C 1
ATOM 779 O O . ALA A 1 91 ? 23.232 -23.231 -54.666 1.00 67.12 91 ALA A O 1
ATOM 780 N N . ASP A 1 92 ? 21.649 -22.817 -53.132 1.00 66.56 92 ASP A N 1
ATOM 781 C CA . ASP A 1 92 ? 20.637 -23.627 -53.764 1.00 66.56 92 ASP A CA 1
ATOM 782 C C . ASP A 1 92 ? 20.164 -22.841 -54.989 1.00 66.56 92 ASP A C 1
ATOM 784 O O . ASP A 1 92 ? 19.888 -21.636 -54.900 1.00 66.56 92 ASP A O 1
ATOM 788 N N . PRO A 1 93 ? 20.154 -23.487 -56.163 1.00 69.12 93 PRO A N 1
ATOM 789 C CA . PRO A 1 93 ? 19.843 -22.834 -57.415 1.00 69.12 93 PRO A CA 1
ATOM 790 C C . PRO A 1 93 ? 18.434 -22.261 -57.338 1.00 69.12 93 PRO A C 1
ATOM 792 O O . PRO A 1 93 ? 17.472 -22.972 -57.055 1.00 69.12 93 PRO A O 1
ATOM 795 N N . VAL A 1 94 ? 18.346 -20.961 -57.612 1.00 67.19 94 VAL A N 1
ATOM 796 C CA . VAL A 1 94 ? 17.112 -20.197 -57.780 1.00 67.19 94 VAL A CA 1
ATOM 797 C C . VAL A 1 94 ? 16.128 -21.023 -58.619 1.00 67.19 94 VAL A C 1
ATOM 799 O O . VAL A 1 94 ? 16.377 -21.206 -59.816 1.00 67.19 94 VAL A O 1
ATOM 802 N N . PRO A 1 95 ? 15.018 -21.537 -58.053 1.00 67.88 95 PRO A N 1
ATOM 803 C CA . PRO A 1 95 ? 13.942 -22.023 -58.890 1.00 67.88 95 PRO A CA 1
ATOM 804 C C . PRO A 1 95 ? 13.417 -20.809 -59.654 1.00 67.88 95 PRO A C 1
ATOM 806 O O . PRO A 1 95 ? 12.948 -19.835 -59.069 1.00 67.88 95 PRO A O 1
ATOM 809 N N . VAL A 1 96 ? 13.577 -20.847 -60.975 1.00 71.12 96 VAL A N 1
ATOM 810 C CA . VAL A 1 96 ? 13.011 -19.879 -61.910 1.00 71.12 96 VAL A CA 1
ATOM 811 C C . VAL A 1 96 ? 11.500 -19.886 -61.704 1.00 71.12 96 VAL A C 1
ATOM 813 O O . VAL A 1 96 ? 10.803 -20.800 -62.137 1.00 71.12 96 VAL A O 1
ATOM 816 N N . ILE A 1 97 ? 11.001 -18.875 -60.998 1.00 60.03 97 ILE A N 1
ATOM 817 C CA . ILE A 1 97 ? 9.574 -18.613 -60.864 1.00 60.03 97 ILE A CA 1
ATOM 818 C C . ILE A 1 97 ? 9.140 -18.009 -62.195 1.00 60.03 97 ILE A C 1
ATOM 820 O O . ILE A 1 97 ? 9.317 -16.820 -62.457 1.00 60.03 97 ILE A O 1
ATOM 824 N N . THR A 1 98 ? 8.613 -18.856 -63.072 1.00 68.00 98 THR A N 1
ATOM 825 C CA . THR A 1 98 ? 7.787 -18.398 -64.183 1.00 68.00 98 THR A CA 1
ATOM 826 C C . THR A 1 98 ? 6.555 -17.703 -63.598 1.00 68.00 98 THR A C 1
ATOM 828 O O . THR A 1 98 ? 5.894 -18.301 -62.745 1.00 68.00 98 THR A O 1
ATOM 831 N N . PRO A 1 99 ? 6.233 -16.465 -64.010 1.00 58.72 99 PRO A N 1
ATOM 832 C CA . PRO A 1 99 ? 5.013 -15.802 -63.576 1.00 58.72 99 PRO A CA 1
ATOM 833 C C . PRO A 1 99 ? 3.822 -16.582 -64.133 1.00 58.72 99 PRO A C 1
ATOM 835 O O . PRO A 1 99 ? 3.658 -16.660 -65.347 1.00 58.72 99 PRO A O 1
ATOM 838 N N . ASP A 1 100 ? 3.033 -17.186 -63.249 1.00 59.12 100 ASP A N 1
ATOM 839 C CA . ASP A 1 100 ? 1.756 -17.814 -63.581 1.00 59.12 100 ASP A CA 1
ATOM 840 C C . ASP A 1 100 ? 0.692 -16.709 -63.744 1.00 59.12 100 ASP A C 1
ATOM 842 O O . ASP A 1 100 ? 0.332 -16.052 -62.757 1.00 59.12 100 ASP A O 1
ATOM 846 N N . PRO A 1 101 ? 0.212 -16.423 -64.969 1.00 62.25 101 PRO A N 1
ATOM 847 C CA . PRO A 1 101 ? -0.810 -15.418 -65.205 1.00 62.25 101 PRO A CA 1
ATOM 848 C C . PRO A 1 101 ? -2.187 -16.039 -64.939 1.00 62.25 101 PRO A C 1
ATOM 850 O O . PRO A 1 101 ? -2.918 -16.354 -65.875 1.00 62.25 101 PRO A O 1
ATOM 853 N N . GLY A 1 102 ? -2.549 -16.260 -63.673 1.00 60.81 102 GLY A N 1
ATOM 854 C CA . GLY A 1 102 ? -3.814 -16.955 -63.404 1.00 60.81 102 GLY A CA 1
ATOM 855 C C . GLY A 1 102 ? -4.381 -16.940 -61.992 1.00 60.81 102 GLY A C 1
ATOM 856 O O . GLY A 1 102 ? -5.474 -17.468 -61.800 1.00 60.81 102 GLY A O 1
ATOM 857 N N . LEU A 1 103 ? -3.718 -16.343 -60.998 1.00 57.34 103 LEU A N 1
ATOM 858 C CA . LEU A 1 103 ? -4.270 -16.301 -59.641 1.00 57.34 103 LEU A CA 1
ATOM 859 C C . LEU A 1 103 ? -5.153 -15.069 -59.445 1.00 57.34 103 LEU A C 1
ATOM 861 O O . LEU A 1 103 ? -4.731 -14.006 -58.997 1.00 57.34 103 LEU A O 1
ATOM 865 N N . GLU A 1 104 ? -6.413 -15.269 -59.820 1.00 64.12 104 GLU A N 1
ATOM 866 C CA . GLU A 1 104 ? -7.572 -14.467 -59.459 1.00 64.12 104 GLU A CA 1
ATOM 867 C C . GLU A 1 104 ? -7.527 -14.151 -57.953 1.00 64.12 104 GLU A C 1
ATOM 869 O O . GLU A 1 104 ? -7.673 -15.029 -57.096 1.00 64.12 104 GLU A O 1
ATOM 874 N N . VAL A 1 105 ? -7.261 -12.884 -57.624 1.00 61.94 105 VAL A N 1
ATOM 875 C CA . VAL A 1 105 ? -7.235 -12.382 -56.249 1.00 61.94 105 VAL A CA 1
ATOM 876 C C . VAL A 1 105 ? -8.661 -12.441 -55.720 1.00 61.94 105 VAL A C 1
ATOM 878 O O . VAL A 1 105 ? -9.451 -11.515 -55.894 1.00 61.94 105 VAL A O 1
ATOM 881 N N . LYS A 1 106 ? -9.008 -13.560 -55.086 1.00 70.94 106 LYS A N 1
ATOM 882 C CA . LYS A 1 106 ? -10.234 -13.675 -54.305 1.00 70.94 106 LYS A CA 1
ATOM 883 C C . LYS A 1 106 ? -10.094 -12.728 -53.111 1.00 70.94 106 LYS A C 1
ATOM 885 O O . LYS A 1 106 ? -9.190 -12.940 -52.298 1.00 70.94 106 LYS A O 1
ATOM 890 N N . PRO A 1 107 ? -10.932 -11.685 -52.986 1.00 66.25 107 PRO A N 1
ATOM 891 C CA . PRO A 1 107 ? -10.899 -10.824 -51.819 1.00 66.25 107 PRO A CA 1
ATOM 892 C C . PRO A 1 107 ? -11.206 -11.688 -50.598 1.00 66.25 107 PRO A C 1
ATOM 894 O O . PRO A 1 107 ? -12.275 -12.292 -50.493 1.00 66.25 107 PRO A O 1
ATOM 897 N N . LEU A 1 108 ? -10.224 -11.789 -49.705 1.00 61.00 108 LEU A N 1
ATOM 898 C CA . LEU A 1 108 ? -10.376 -12.368 -48.381 1.00 61.00 108 LEU A CA 1
ATOM 899 C C . LEU A 1 108 ? -11.391 -11.497 -47.638 1.00 61.00 108 LEU A C 1
ATOM 901 O O . LEU A 1 108 ? -11.052 -10.457 -47.079 1.00 61.00 108 LEU A O 1
ATOM 905 N N . LEU A 1 109 ? -12.659 -11.910 -47.706 1.00 67.81 109 LEU A N 1
ATOM 906 C CA . LEU A 1 109 ? -13.712 -11.474 -46.803 1.00 67.81 109 LEU A CA 1
ATOM 907 C C . LEU A 1 109 ? -13.184 -11.681 -45.385 1.00 67.81 109 LEU A C 1
ATOM 909 O O . LEU A 1 109 ? -13.039 -12.813 -44.921 1.00 67.81 109 LEU A O 1
ATOM 913 N N . MET A 1 110 ? -12.848 -10.574 -44.729 1.00 72.44 110 MET A N 1
ATOM 914 C CA . MET A 1 110 ? -12.643 -10.558 -43.291 1.00 72.44 110 MET A CA 1
ATOM 915 C C . MET A 1 110 ? -13.944 -11.079 -42.670 1.00 72.44 110 MET A C 1
ATOM 917 O O . MET A 1 110 ? -15.007 -10.549 -43.001 1.00 72.44 110 MET A O 1
ATOM 921 N N . PRO A 1 111 ? -13.908 -12.136 -41.842 1.00 67.69 111 PRO A N 1
ATOM 922 C CA . PRO A 1 111 ? -15.090 -12.523 -41.099 1.00 67.69 111 PRO A CA 1
ATOM 923 C C . PRO A 1 111 ? -15.473 -11.337 -40.216 1.00 67.69 111 PRO A C 1
ATOM 925 O O . PRO A 1 111 ? -14.632 -10.833 -39.471 1.00 67.69 111 PRO A O 1
ATOM 928 N N . ASP A 1 112 ? -16.720 -10.890 -40.349 1.00 61.28 112 ASP A N 1
ATOM 929 C CA . ASP A 1 112 ? -17.375 -9.971 -39.424 1.00 61.28 112 ASP A CA 1
ATOM 930 C C . ASP A 1 112 ? -17.120 -10.486 -38.005 1.00 61.28 112 ASP A C 1
ATOM 932 O O . ASP A 1 112 ? -17.678 -11.500 -37.575 1.00 61.28 112 ASP A O 1
ATOM 936 N N . VAL A 1 113 ? -16.190 -9.840 -37.304 1.00 70.56 113 VAL A N 1
ATOM 937 C CA . VAL A 1 113 ? -15.991 -10.063 -35.880 1.00 70.56 113 VAL A CA 1
ATOM 938 C C . VAL A 1 113 ? -17.207 -9.412 -35.236 1.00 70.56 113 VAL A C 1
ATOM 940 O O . VAL A 1 113 ? -17.335 -8.194 -35.355 1.00 70.56 113 VAL A O 1
ATOM 943 N N . PRO A 1 114 ? -18.119 -10.170 -34.599 1.00 66.62 114 PRO A N 1
ATOM 944 C CA . PRO A 1 114 ? -19.239 -9.562 -33.907 1.00 66.62 114 PRO A CA 1
ATOM 945 C C . PRO A 1 114 ? -18.667 -8.626 -32.851 1.00 66.62 114 PRO A C 1
ATOM 947 O O . PRO A 1 114 ? -18.041 -9.067 -31.882 1.00 66.62 114 PRO A O 1
ATOM 950 N N . GLU A 1 115 ? -18.853 -7.330 -33.089 1.00 70.00 115 GLU A N 1
ATOM 951 C CA . GLU A 1 115 ? -18.553 -6.249 -32.168 1.00 70.00 115 GLU A CA 1
ATOM 952 C C . GLU A 1 115 ? -19.352 -6.539 -30.904 1.00 70.00 115 GLU A C 1
ATOM 954 O O . GLU A 1 115 ? -20.555 -6.300 -30.816 1.00 70.00 115 GLU A O 1
ATOM 959 N N . THR A 1 116 ? -18.702 -7.213 -29.961 1.00 73.44 116 THR A N 1
ATOM 960 C CA . THR A 1 116 ? -19.310 -7.539 -28.685 1.00 73.44 116 THR A CA 1
ATOM 961 C C . THR A 1 116 ? -19.260 -6.229 -27.917 1.00 73.44 116 THR A C 1
ATOM 963 O O . THR A 1 116 ? -18.152 -5.772 -27.616 1.00 73.44 116 THR A O 1
ATOM 966 N N . PRO A 1 117 ? -20.402 -5.568 -27.662 1.00 74.94 117 PRO A N 1
ATOM 967 C CA . PRO A 1 117 ? -20.377 -4.305 -26.952 1.00 74.94 117 PRO A CA 1
ATOM 968 C C . PRO A 1 117 ? -19.714 -4.544 -25.591 1.00 74.94 117 PRO A C 1
ATOM 970 O O . PRO A 1 117 ? -19.983 -5.574 -24.956 1.00 74.94 117 PRO A O 1
ATOM 973 N N . PRO A 1 118 ? -18.821 -3.642 -25.143 1.00 72.25 118 PRO A N 1
ATOM 974 C CA . PRO A 1 118 ? -18.222 -3.765 -23.826 1.00 72.25 118 PRO A CA 1
ATOM 975 C C . PRO A 1 118 ? -19.351 -3.886 -22.796 1.00 72.25 118 PRO A C 1
ATOM 977 O O . PRO A 1 118 ? -20.373 -3.205 -22.941 1.00 72.25 118 PRO A O 1
ATOM 980 N N . PRO A 1 119 ? -19.212 -4.759 -21.782 1.00 69.12 119 PRO A N 1
ATOM 981 C CA . PRO A 1 119 ? -20.224 -4.884 -20.751 1.00 69.12 119 PRO A CA 1
ATOM 982 C C . PRO A 1 119 ? -20.447 -3.500 -20.147 1.00 69.12 119 PRO A C 1
ATOM 984 O O . PRO A 1 119 ? -19.540 -2.911 -19.559 1.00 69.12 119 PRO A O 1
ATOM 987 N N . VAL A 1 120 ? -21.652 -2.969 -20.344 1.00 65.50 120 VAL A N 1
ATOM 988 C CA . VAL A 1 120 ? -22.118 -1.773 -19.658 1.00 65.50 120 VAL A CA 1
ATOM 989 C C . VAL A 1 120 ? -22.190 -2.166 -18.192 1.00 65.50 120 VAL A C 1
ATOM 991 O O . VAL A 1 120 ? -23.103 -2.871 -17.762 1.00 65.50 120 VAL A O 1
ATOM 994 N N . ILE A 1 121 ? -21.160 -1.791 -17.441 1.00 60.97 121 ILE A N 1
ATOM 995 C CA . ILE A 1 121 ? -21.158 -1.882 -15.990 1.00 60.97 121 ILE A CA 1
ATOM 996 C C . ILE A 1 121 ? -22.179 -0.837 -15.547 1.00 60.97 121 ILE A C 1
ATOM 998 O O . ILE A 1 121 ? -21.860 0.340 -15.403 1.00 60.97 121 ILE A O 1
ATOM 1002 N N . ASN A 1 122 ? -23.439 -1.253 -15.430 1.00 53.78 122 ASN A N 1
ATOM 1003 C CA . ASN A 1 122 ? -24.449 -0.478 -14.733 1.00 53.78 122 ASN A CA 1
ATOM 1004 C C . ASN A 1 122 ? -23.995 -0.406 -13.277 1.00 53.78 122 ASN A C 1
ATOM 1006 O O . ASN A 1 122 ? -24.233 -1.327 -12.494 1.00 53.78 122 ASN A O 1
ATOM 1010 N N . GLU A 1 123 ? -23.313 0.680 -12.925 1.00 53.75 123 GLU A N 1
ATOM 1011 C CA . GLU A 1 123 ? -23.127 1.100 -11.542 1.00 53.75 123 GLU A CA 1
ATOM 1012 C C . GLU A 1 123 ? -24.474 1.587 -10.988 1.00 53.75 123 GLU A C 1
ATOM 1014 O O . GLU A 1 123 ? -24.657 2.750 -10.642 1.00 53.75 123 GLU A O 1
ATOM 1019 N N . ASP A 1 124 ? -25.440 0.671 -10.888 1.00 51.41 124 ASP A N 1
ATOM 1020 C CA . ASP A 1 124 ? -26.561 0.789 -9.962 1.00 51.41 124 ASP A CA 1
ATOM 1021 C C . ASP A 1 124 ? -26.005 0.528 -8.558 1.00 51.41 124 ASP A C 1
ATOM 1023 O O . ASP A 1 124 ? -26.183 -0.523 -7.934 1.00 51.41 124 ASP A O 1
ATOM 1027 N N . PHE A 1 125 ? -25.255 1.515 -8.074 1.00 49.72 125 PHE A N 1
ATOM 1028 C CA . PHE A 1 125 ? -24.909 1.646 -6.676 1.00 49.72 125 PHE A CA 1
ATOM 1029 C C . PHE A 1 125 ? -26.214 1.963 -5.944 1.00 49.72 125 PHE A C 1
ATOM 1031 O O . PHE A 1 125 ? -26.604 3.119 -5.778 1.00 49.72 125 PHE A O 1
ATOM 1038 N N . GLN A 1 126 ? -26.940 0.913 -5.551 1.00 46.66 126 GLN A N 1
ATOM 1039 C CA . GLN A 1 126 ? -28.026 1.032 -4.592 1.00 46.66 126 GLN A CA 1
ATOM 1040 C C . GLN A 1 126 ? -27.422 1.505 -3.272 1.00 46.66 126 GLN A C 1
ATOM 1042 O O . GLN A 1 12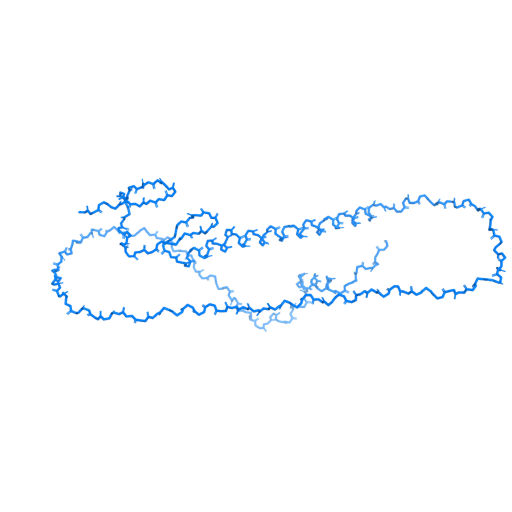6 ? -26.991 0.722 -2.426 1.00 46.66 126 GLN A O 1
ATOM 1047 N N . GLU A 1 127 ? -27.379 2.825 -3.119 1.00 51.38 127 GLU A N 1
ATOM 1048 C CA . GLU A 1 127 ? -27.168 3.504 -1.859 1.00 51.38 127 GLU A CA 1
ATOM 1049 C C . GLU A 1 127 ? -28.300 3.070 -0.928 1.00 51.38 127 GLU A C 1
ATOM 1051 O O . GLU A 1 127 ? -29.427 3.574 -0.974 1.00 51.38 127 GLU A O 1
ATOM 1056 N N . ALA A 1 128 ? -28.014 2.046 -0.126 1.00 50.78 128 ALA A N 1
ATOM 1057 C CA . ALA A 1 128 ? -28.885 1.583 0.928 1.00 50.78 128 ALA A CA 1
ATOM 1058 C C . ALA A 1 128 ? -29.078 2.735 1.921 1.00 50.78 128 ALA A C 1
ATOM 1060 O O . ALA A 1 128 ? -28.320 2.910 2.874 1.00 50.78 128 ALA A O 1
ATOM 1061 N N . LYS A 1 129 ? -30.131 3.524 1.688 1.00 51.41 129 LYS A N 1
ATOM 1062 C CA . LYS A 1 129 ? -30.765 4.399 2.669 1.00 51.41 129 LYS A CA 1
ATOM 1063 C C . LYS A 1 129 ? -31.255 3.533 3.825 1.00 51.41 129 LYS A C 1
ATOM 1065 O O . LYS A 1 129 ? -32.421 3.149 3.890 1.00 51.41 129 LYS A O 1
ATOM 1070 N N . SER A 1 130 ? -30.370 3.236 4.769 1.00 51.97 130 SER A N 1
ATOM 1071 C CA . SER A 1 130 ? -30.756 2.760 6.089 1.00 51.97 130 SER A CA 1
ATOM 1072 C C . SER A 1 130 ? -31.338 3.939 6.864 1.00 51.97 130 SER A C 1
ATOM 1074 O O . SER A 1 130 ? -30.651 4.651 7.593 1.00 51.97 130 SER A O 1
ATOM 1076 N N . ALA A 1 131 ? -32.634 4.159 6.657 1.00 52.28 131 ALA A N 1
ATOM 1077 C CA . ALA A 1 131 ? -33.467 4.980 7.510 1.00 52.28 131 ALA A CA 1
ATOM 1078 C C . ALA A 1 131 ? -33.654 4.273 8.863 1.00 52.28 131 ALA A C 1
ATOM 1080 O O . ALA A 1 131 ? -34.523 3.415 9.011 1.00 52.28 131 ALA A O 1
ATOM 1081 N N . SER A 1 132 ? -32.863 4.645 9.869 1.00 54.88 132 SER A N 1
ATOM 1082 C CA . SER A 1 132 ? -33.191 4.379 11.272 1.00 54.88 132 SER A CA 1
ATOM 1083 C C . SER A 1 132 ? -33.786 5.641 11.897 1.00 54.88 132 SER A C 1
ATOM 1085 O O . SER A 1 132 ? -33.121 6.666 12.036 1.00 54.88 132 SER A O 1
ATOM 1087 N N . LYS A 1 133 ? -35.078 5.540 12.218 1.00 54.12 133 LYS A N 1
ATOM 1088 C CA . LYS A 1 133 ? -35.918 6.534 12.896 1.00 54.12 133 LYS A CA 1
ATOM 1089 C C . LYS A 1 133 ? -35.334 7.019 14.238 1.00 54.12 133 LYS A C 1
ATOM 1091 O O . LYS A 1 133 ? -34.637 6.255 14.903 1.00 54.12 133 LYS A O 1
ATOM 1096 N N . PRO A 1 134 ? -35.718 8.232 14.681 1.00 67.12 134 PRO A N 1
ATOM 1097 C CA . PRO A 1 134 ? -35.404 8.771 15.999 1.00 67.12 134 PRO A CA 1
ATOM 1098 C C . PRO A 1 134 ? -36.465 8.343 17.024 1.00 67.12 134 PRO A C 1
ATOM 1100 O O . PRO A 1 134 ? -37.656 8.452 16.726 1.00 67.12 134 PRO A O 1
ATOM 1103 N N . ARG A 1 135 ? -36.070 7.909 18.231 1.00 47.62 135 ARG A N 1
ATOM 1104 C CA . ARG A 1 135 ? -36.904 8.056 19.440 1.00 47.62 135 ARG A CA 1
ATOM 1105 C C . ARG A 1 135 ? -36.184 7.662 20.731 1.00 47.62 135 ARG A C 1
ATOM 1107 O O . ARG A 1 135 ? -35.719 6.534 20.847 1.00 47.62 135 ARG A O 1
ATOM 1114 N N . ASN A 1 136 ? -36.187 8.604 21.671 1.00 44.38 136 ASN A N 1
ATOM 1115 C CA . ASN A 1 136 ? -36.456 8.494 23.116 1.00 44.38 136 ASN A CA 1
ATOM 1116 C C . ASN A 1 136 ? -35.603 9.567 23.797 1.00 44.38 136 ASN A C 1
ATOM 1118 O O . ASN A 1 136 ? -34.381 9.490 23.810 1.00 44.38 136 ASN A O 1
ATOM 1122 N N . GLU A 1 137 ? -36.178 10.751 23.993 1.00 44.81 137 GLU A N 1
ATOM 1123 C CA . GLU A 1 137 ? -36.946 11.131 25.192 1.00 44.81 137 GLU A CA 1
ATOM 1124 C C . GLU A 1 137 ? -36.081 11.100 26.452 1.00 44.81 137 GLU A C 1
ATOM 1126 O O . GLU A 1 137 ? -35.520 10.083 26.846 1.00 44.81 137 GLU A O 1
ATOM 1131 N N . ALA A 1 138 ? -35.956 12.301 27.006 1.00 48.81 138 ALA A N 1
ATOM 1132 C CA . ALA A 1 138 ? -35.171 12.667 28.158 1.00 48.81 138 ALA A CA 1
ATOM 1133 C C . ALA A 1 138 ? -35.566 11.882 29.409 1.00 48.81 138 ALA A C 1
ATOM 1135 O O . ALA A 1 138 ? -36.750 11.684 29.671 1.00 48.81 138 ALA A O 1
ATOM 1136 N N . ASP A 1 139 ? -34.568 11.600 30.242 1.00 47.03 139 ASP A N 1
ATOM 1137 C CA . ASP A 1 139 ? -34.782 11.370 31.665 1.00 47.03 139 ASP A CA 1
ATOM 1138 C C . ASP A 1 139 ? -33.841 12.291 32.465 1.00 47.03 139 ASP A C 1
ATOM 1140 O O . ASP A 1 139 ? -32.629 12.058 32.518 1.00 47.03 139 ASP A O 1
ATOM 1144 N N . PRO A 1 140 ? -34.339 13.413 33.018 1.00 66.25 140 PRO A N 1
ATOM 1145 C CA . PRO A 1 140 ? -33.549 14.321 33.824 1.00 66.25 140 PRO A CA 1
ATOM 1146 C C . PRO A 1 140 ? -33.849 14.064 35.297 1.00 66.25 140 PRO A C 1
ATOM 1148 O O . PRO A 1 140 ? -34.744 14.696 35.853 1.00 66.25 140 PRO A O 1
ATOM 1151 N N . ARG A 1 141 ? -33.102 13.167 35.948 1.00 56.91 141 ARG A N 1
ATOM 1152 C CA . ARG A 1 141 ? -32.928 13.151 37.412 1.00 56.91 141 ARG A CA 1
ATOM 1153 C C . ARG A 1 141 ? -32.039 11.993 37.825 1.00 56.91 141 ARG A C 1
ATOM 1155 O O . ARG A 1 141 ? -32.523 10.882 37.900 1.00 56.91 141 ARG A O 1
ATOM 1162 N N . LEU A 1 142 ? -30.798 12.292 38.197 1.00 48.03 142 LEU A N 1
ATOM 1163 C CA . LEU A 1 142 ? -30.252 11.953 39.514 1.00 48.03 142 LEU A CA 1
ATOM 1164 C C . LEU A 1 142 ? -29.055 12.873 39.775 1.00 48.03 142 LEU A C 1
ATOM 1166 O O . LEU A 1 142 ? -27.953 12.682 39.269 1.00 48.03 142 LEU A O 1
ATOM 1170 N N . ALA A 1 143 ? -29.305 13.912 40.570 1.00 53.38 143 ALA A N 1
ATOM 1171 C CA . ALA A 1 143 ? -28.259 14.642 41.258 1.00 53.38 143 ALA A CA 1
ATOM 1172 C C . ALA A 1 143 ? -27.643 13.696 42.298 1.00 53.38 143 ALA A C 1
ATOM 1174 O O . ALA A 1 143 ? -28.276 13.385 43.306 1.00 53.38 143 ALA A O 1
ATOM 1175 N N . SER A 1 144 ? -26.425 13.224 42.046 1.00 51.09 144 SER A N 1
ATOM 1176 C CA . SER A 1 144 ? -25.610 12.544 43.050 1.00 51.09 144 SER A CA 1
ATOM 1177 C C . SER A 1 144 ? -24.402 13.407 43.381 1.00 51.09 144 SER A C 1
ATOM 1179 O O . SER A 1 144 ? -23.408 13.465 42.667 1.00 51.09 144 SER A O 1
ATOM 1181 N N . THR A 1 145 ? -24.590 14.124 44.481 1.00 51.19 145 THR A N 1
ATOM 1182 C CA . THR A 1 145 ? -23.627 14.629 45.454 1.00 51.19 145 THR A CA 1
ATOM 1183 C C . THR A 1 145 ? -22.223 14.030 45.302 1.00 51.19 145 THR A C 1
ATOM 1185 O O . THR A 1 145 ? -21.957 12.916 45.748 1.00 51.19 145 THR A O 1
ATOM 1188 N N . LEU A 1 146 ? -21.312 14.792 44.692 1.00 44.22 146 LEU A N 1
ATOM 1189 C CA . LEU A 1 146 ? -19.881 14.511 44.734 1.00 44.22 146 LEU A CA 1
ATOM 1190 C C . LEU A 1 146 ? -19.326 14.990 46.076 1.00 44.22 146 LEU A C 1
ATOM 1192 O O . LEU A 1 146 ? -19.182 16.186 46.327 1.00 44.22 146 LEU A O 1
ATOM 1196 N N . THR A 1 147 ? -19.022 14.032 46.940 1.00 64.25 147 THR A N 1
ATOM 1197 C CA . THR A 1 147 ? -18.175 14.210 48.117 1.00 64.25 147 THR A CA 1
ATOM 1198 C C . THR A 1 147 ? -16.727 14.412 47.644 1.00 64.25 147 THR A C 1
ATOM 1200 O O . THR A 1 147 ? -16.223 13.560 46.908 1.00 64.25 147 THR A O 1
ATOM 1203 N N . PRO A 1 148 ? -16.021 15.489 48.030 1.00 56.28 148 PRO A N 1
ATOM 1204 C CA . PRO A 1 148 ? -14.604 15.630 47.712 1.00 56.28 148 PRO A CA 1
ATOM 1205 C C . PRO A 1 148 ? -13.786 14.620 48.528 1.00 56.28 148 PRO A C 1
ATOM 1207 O O . PRO A 1 148 ? -13.784 14.647 49.759 1.00 56.28 148 PRO A O 1
ATOM 1210 N N . LEU A 1 149 ? -13.101 13.709 47.832 1.00 58.09 149 LEU A N 1
ATOM 1211 C CA . LEU A 1 149 ? -12.110 12.820 48.434 1.00 58.09 149 LEU A CA 1
ATOM 1212 C C . LEU A 1 149 ? -10.839 13.612 48.793 1.00 58.09 149 LEU A C 1
ATOM 1214 O O . LEU A 1 149 ? -10.445 14.512 48.046 1.00 58.09 149 LEU A O 1
ATOM 1218 N N . PRO A 1 150 ? -10.174 13.280 49.912 1.00 56.31 150 PRO A N 1
ATOM 1219 C CA . PRO A 1 150 ? -8.926 13.914 50.301 1.00 56.31 150 PRO A CA 1
ATOM 1220 C C . PRO A 1 150 ? -7.810 13.557 49.314 1.00 56.31 150 PRO A C 1
ATOM 1222 O O . PRO A 1 150 ? -7.506 12.388 49.076 1.00 56.31 150 PRO A O 1
ATOM 1225 N N . VAL A 1 151 ? -7.187 14.600 48.767 1.00 52.69 151 VAL A N 1
ATOM 1226 C CA . VAL A 1 151 ? -5.961 14.546 47.970 1.00 52.69 151 VAL A CA 1
ATOM 1227 C C . VAL A 1 151 ? -4.847 13.964 48.842 1.00 52.69 151 VAL A C 1
ATOM 1229 O O . VAL A 1 151 ? -4.263 14.664 49.668 1.00 52.69 151 VAL A O 1
ATOM 1232 N N . GLN A 1 152 ? -4.550 12.674 48.677 1.00 49.78 152 GLN A N 1
ATOM 1233 C CA . GLN A 1 152 ? -3.288 12.116 49.152 1.00 49.78 152 GLN A CA 1
ATOM 1234 C C . GLN A 1 152 ? -2.190 12.547 48.184 1.00 49.78 152 GLN A C 1
ATOM 1236 O O . GLN A 1 152 ? -2.145 12.125 47.030 1.00 49.78 152 GLN A O 1
ATOM 1241 N N . GLN A 1 153 ? -1.326 13.434 48.672 1.00 48.91 153 GLN A N 1
ATOM 1242 C CA . GLN A 1 153 ? -0.094 13.833 48.012 1.00 48.91 153 GLN A CA 1
ATOM 1243 C C . GLN A 1 153 ? 0.820 12.609 47.909 1.00 48.91 153 GLN A C 1
ATOM 1245 O O . GLN A 1 153 ? 1.377 12.145 48.903 1.00 48.91 153 GLN A O 1
ATOM 1250 N N . THR A 1 154 ? 0.970 12.073 46.703 1.00 58.84 154 THR A N 1
ATOM 1251 C CA . THR A 1 154 ? 2.053 11.141 46.397 1.00 58.84 154 THR A CA 1
ATOM 1252 C C . THR A 1 154 ? 3.383 11.901 46.416 1.00 58.84 154 THR A C 1
ATOM 1254 O O . THR A 1 154 ? 3.455 12.992 45.842 1.00 58.84 154 THR A O 1
ATOM 1257 N N . PRO A 1 155 ? 4.441 11.359 47.041 1.00 57.00 155 PRO A N 1
ATOM 1258 C CA . PRO A 1 155 ? 5.753 11.992 47.059 1.00 57.00 155 PRO A CA 1
ATOM 1259 C C . PRO A 1 155 ? 6.293 12.145 45.632 1.00 57.00 155 PRO A C 1
ATOM 1261 O O . PRO A 1 155 ? 6.379 11.173 44.879 1.00 57.00 155 PRO A O 1
ATOM 1264 N N . LEU A 1 156 ? 6.650 13.384 45.274 1.00 47.75 156 LEU A N 1
ATOM 1265 C CA . LEU A 1 156 ? 7.357 13.713 44.040 1.00 47.75 156 LEU A CA 1
ATOM 1266 C C . LEU A 1 156 ? 8.619 12.855 43.949 1.00 47.75 156 LEU A C 1
ATOM 1268 O O . LEU A 1 156 ? 9.590 13.062 44.677 1.00 47.75 156 LEU A O 1
ATOM 1272 N N . THR A 1 157 ? 8.605 11.909 43.020 1.00 61.78 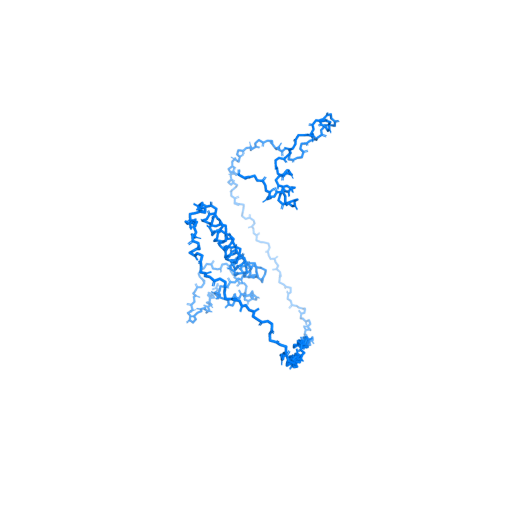157 THR A N 1
ATOM 1273 C CA . THR A 1 157 ? 9.835 11.300 42.529 1.00 61.78 157 THR A CA 1
ATOM 1274 C C . THR A 1 157 ? 10.428 12.290 41.522 1.00 61.78 157 THR A C 1
ATOM 1276 O O . THR A 1 157 ? 9.701 12.716 40.619 1.00 61.78 157 THR A O 1
ATOM 1279 N N . PRO A 1 158 ? 11.689 12.729 41.673 1.00 65.75 158 PRO A N 1
ATOM 1280 C CA . PRO A 1 158 ? 12.290 13.652 40.722 1.00 65.75 158 PRO A CA 1
ATOM 1281 C C . PRO A 1 158 ? 12.368 12.987 39.337 1.00 65.75 158 PRO A C 1
ATOM 1283 O O . PRO A 1 158 ? 12.722 11.807 39.248 1.00 65.75 158 PRO A O 1
ATOM 1286 N N . PRO A 1 159 ? 12.033 13.712 38.256 1.00 59.47 159 PRO A N 1
ATOM 1287 C CA . PRO A 1 159 ? 12.160 13.186 36.906 1.00 59.47 159 PRO A CA 1
ATOM 1288 C C . PRO A 1 159 ? 13.633 12.869 36.605 1.00 59.47 159 PRO A C 1
ATOM 1290 O O . PRO A 1 159 ? 14.515 13.628 37.022 1.00 59.47 159 PRO A O 1
ATOM 1293 N N . PRO A 1 160 ? 13.927 11.780 35.870 1.00 61.78 160 PRO A N 1
ATOM 1294 C CA . PRO A 1 160 ? 15.266 11.549 35.359 1.00 61.78 160 PRO A CA 1
ATOM 1295 C C . PRO A 1 160 ? 15.658 12.728 34.468 1.00 61.78 160 PRO A C 1
ATOM 1297 O O . PRO A 1 160 ? 14.942 13.102 33.538 1.00 61.78 160 PRO A O 1
ATOM 1300 N N . SER A 1 161 ? 16.796 13.330 34.791 1.00 59.34 161 SER A N 1
ATOM 1301 C CA . SER A 1 161 ? 17.462 14.365 34.018 1.00 59.34 161 SER A CA 1
ATOM 1302 C C . SER A 1 161 ? 17.739 13.850 32.607 1.00 59.34 161 SER A C 1
ATOM 1304 O O . SER A 1 161 ? 18.690 13.110 32.363 1.00 59.34 161 SER A O 1
ATOM 1306 N N . ILE A 1 162 ? 16.881 14.248 31.671 1.00 55.78 162 ILE A N 1
ATOM 1307 C CA . ILE A 1 162 ? 17.096 14.054 30.241 1.00 55.78 162 ILE A CA 1
ATOM 1308 C C . ILE A 1 162 ? 18.331 14.888 29.866 1.00 55.78 162 ILE A C 1
ATOM 1310 O O . ILE A 1 162 ? 18.328 16.102 30.106 1.00 55.78 162 ILE A O 1
ATOM 1314 N N . PRO A 1 163 ? 19.400 14.287 29.312 1.00 56.81 163 PRO A N 1
ATOM 1315 C CA . PRO A 1 163 ? 20.509 15.057 28.779 1.00 56.81 163 PRO A CA 1
ATOM 1316 C C . PRO A 1 163 ? 19.977 15.949 27.658 1.00 56.81 163 PRO A C 1
ATOM 1318 O O . PRO A 1 163 ? 19.367 15.485 26.697 1.00 56.81 163 PRO A O 1
ATOM 1321 N N . LYS A 1 164 ? 20.193 17.250 27.845 1.00 50.75 164 LYS A N 1
ATOM 1322 C CA . LYS A 1 164 ? 19.900 18.334 26.914 1.00 50.75 164 LYS A CA 1
ATOM 1323 C C . LYS A 1 164 ? 20.609 18.027 25.591 1.00 50.75 164 LYS A C 1
ATOM 1325 O O . LYS A 1 164 ? 21.809 18.257 25.466 1.00 50.75 164 LYS A O 1
ATOM 1330 N N . ALA A 1 165 ? 19.877 17.425 24.656 1.00 46.06 165 ALA A N 1
ATOM 1331 C CA . ALA A 1 165 ? 20.336 17.246 23.291 1.00 46.06 165 ALA A CA 1
ATOM 1332 C C . ALA A 1 165 ? 20.569 18.633 22.689 1.00 46.06 165 ALA A C 1
ATOM 1334 O O . ALA A 1 165 ? 19.807 19.571 22.933 1.00 46.06 165 ALA A O 1
ATOM 1335 N N . ALA A 1 166 ? 21.700 18.751 22.009 1.00 49.78 166 ALA A N 1
ATOM 1336 C CA . ALA A 1 166 ? 22.178 19.976 21.416 1.00 49.78 166 ALA A CA 1
ATOM 1337 C C . ALA A 1 166 ? 21.172 20.536 20.402 1.00 49.78 166 ALA A C 1
ATOM 1339 O O . ALA A 1 166 ? 20.500 19.785 19.702 1.00 49.78 166 ALA A O 1
ATOM 1340 N N . ALA A 1 167 ? 21.111 21.866 20.419 1.00 50.06 167 ALA A N 1
ATOM 1341 C CA . ALA A 1 167 ? 20.654 22.793 19.396 1.00 50.06 167 ALA A CA 1
ATOM 1342 C C . ALA A 1 167 ? 20.208 22.177 18.060 1.00 50.06 167 ALA A C 1
ATOM 1344 O O . ALA A 1 167 ? 21.013 21.602 17.335 1.00 50.06 167 ALA A O 1
ATOM 1345 N N . ASP A 1 168 ? 18.923 22.376 17.771 1.00 46.97 168 ASP A N 1
ATOM 1346 C CA . ASP A 1 168 ? 18.403 22.934 16.520 1.00 46.97 168 ASP A CA 1
ATOM 1347 C C . ASP A 1 168 ? 19.352 22.858 15.309 1.00 46.97 168 ASP A C 1
ATOM 1349 O O . ASP A 1 168 ? 20.048 23.818 14.975 1.00 46.97 168 ASP A O 1
ATOM 1353 N N . ASP A 1 169 ? 19.325 21.714 14.620 1.00 50.50 169 ASP A N 1
ATOM 1354 C CA . ASP A 1 169 ? 19.665 21.657 13.202 1.00 50.50 169 ASP A CA 1
ATOM 1355 C C . ASP A 1 169 ? 18.570 22.406 12.433 1.00 50.50 169 ASP A C 1
ATOM 1357 O O . ASP A 1 169 ? 17.460 21.914 12.205 1.00 50.50 169 ASP A O 1
ATOM 1361 N N . ASP A 1 170 ? 18.913 23.637 12.075 1.00 55.44 170 ASP A N 1
ATOM 1362 C CA . ASP A 1 170 ? 18.270 24.477 11.079 1.00 55.44 170 ASP A CA 1
ATOM 1363 C C . ASP A 1 170 ? 18.147 23.718 9.741 1.00 55.44 170 ASP A C 1
ATOM 1365 O O . ASP A 1 170 ? 19.014 23.753 8.868 1.00 55.44 170 ASP A O 1
ATOM 1369 N N . LEU A 1 171 ? 17.060 22.952 9.604 1.00 63.59 171 LEU A N 1
ATOM 1370 C CA . LEU A 1 171 ? 16.770 22.104 8.442 1.00 63.59 171 LEU A CA 1
ATOM 1371 C C . LEU A 1 171 ? 16.376 22.918 7.193 1.00 63.59 171 LEU A C 1
ATOM 1373 O O . LEU A 1 171 ? 16.158 22.345 6.127 1.00 63.59 171 LEU A O 1
ATOM 1377 N N . TYR A 1 172 ? 16.298 24.244 7.303 1.00 54.88 172 TYR A N 1
ATOM 1378 C CA . TYR A 1 172 ? 16.134 25.154 6.175 1.00 54.88 172 TYR A CA 1
ATOM 1379 C C . TYR A 1 172 ? 17.227 26.216 6.210 1.00 54.88 172 TYR A C 1
ATOM 1381 O O . TYR A 1 172 ? 16.953 27.411 6.265 1.00 54.88 172 TYR A O 1
ATOM 1389 N N . GLY A 1 173 ? 18.471 25.736 6.117 1.00 52.16 173 GLY A N 1
ATOM 1390 C CA . GLY A 1 173 ? 19.638 26.566 5.866 1.00 52.16 173 GLY A CA 1
ATOM 1391 C C . GLY A 1 173 ? 19.352 27.593 4.773 1.00 52.16 173 GLY A C 1
ATOM 1392 O O . GLY A 1 173 ? 19.071 27.254 3.619 1.00 52.16 173 GLY A O 1
ATOM 1393 N N . ASP A 1 174 ? 19.411 28.847 5.200 1.00 53.31 174 ASP A N 1
ATOM 1394 C CA . ASP A 1 174 ? 19.364 30.061 4.407 1.00 53.31 174 ASP A CA 1
ATOM 1395 C C . ASP A 1 174 ? 20.272 29.909 3.174 1.00 53.31 174 ASP A C 1
ATOM 1397 O O . ASP A 1 174 ? 21.503 29.938 3.264 1.00 53.31 174 ASP A O 1
ATOM 1401 N N . ILE A 1 175 ? 19.673 29.726 1.993 1.00 55.72 175 ILE A N 1
ATOM 1402 C CA . ILE A 1 175 ? 20.396 29.785 0.719 1.00 55.72 175 ILE A CA 1
ATOM 1403 C C . ILE A 1 175 ? 20.657 31.268 0.442 1.00 55.72 175 ILE A C 1
ATOM 1405 O O . ILE A 1 175 ? 19.939 31.934 -0.306 1.00 55.72 175 ILE A O 1
ATOM 1409 N N . GLY A 1 176 ? 21.687 31.790 1.109 1.00 47.28 176 GLY A N 1
ATOM 1410 C CA . GLY A 1 176 ? 22.234 33.121 0.898 1.00 47.28 176 GLY A CA 1
ATOM 1411 C C . GLY A 1 176 ? 22.593 33.330 -0.575 1.00 47.28 176 GLY A C 1
ATOM 1412 O O . GLY A 1 176 ? 23.289 32.530 -1.202 1.00 47.28 176 GLY A O 1
ATOM 1413 N N . GLY A 1 177 ? 22.077 34.422 -1.136 1.00 52.62 177 GLY A N 1
ATOM 1414 C CA . GLY A 1 177 ? 21.934 34.682 -2.569 1.00 52.62 177 GLY A CA 1
ATOM 1415 C C . GLY A 1 177 ? 23.202 34.969 -3.379 1.00 52.62 177 GLY A C 1
ATOM 1416 O O . GLY A 1 177 ? 23.106 35.650 -4.399 1.00 52.62 177 GLY A O 1
ATOM 1417 N N . GLU A 1 178 ? 24.368 34.443 -3.003 1.00 51.47 178 GLU A N 1
ATOM 1418 C CA . GLU A 1 178 ? 25.594 34.578 -3.809 1.00 51.47 178 GLU A CA 1
ATOM 1419 C C . GLU A 1 178 ? 26.050 33.276 -4.491 1.00 51.47 178 GLU A C 1
ATOM 1421 O O . GLU A 1 178 ? 26.818 33.328 -5.453 1.00 51.47 178 GLU A O 1
ATOM 1426 N N . GLU A 1 179 ? 25.492 32.115 -4.124 1.00 48.03 179 GLU A N 1
ATOM 1427 C CA . GLU A 1 179 ? 25.843 30.825 -4.749 1.00 48.03 179 GLU A CA 1
ATOM 1428 C C . GLU A 1 179 ? 24.912 30.409 -5.912 1.00 48.03 179 GLU A C 1
ATOM 1430 O O . GLU A 1 179 ? 25.196 29.477 -6.671 1.00 48.03 179 GLU A O 1
ATOM 1435 N N . ALA A 1 180 ? 23.857 31.190 -6.175 1.00 55.41 180 ALA A N 1
ATOM 1436 C CA . ALA A 1 180 ? 22.909 30.972 -7.275 1.00 55.41 180 ALA A CA 1
ATOM 1437 C C . ALA A 1 180 ? 23.522 31.111 -8.688 1.00 55.41 180 ALA A C 1
ATOM 1439 O O . ALA A 1 180 ? 22.859 30.833 -9.688 1.00 55.41 180 ALA A O 1
ATOM 1440 N N . LYS A 1 181 ? 24.789 31.535 -8.808 1.00 55.75 181 LYS A N 1
ATOM 1441 C CA . LYS A 1 181 ? 25.477 31.694 -10.104 1.00 55.75 181 LYS A CA 1
ATOM 1442 C C . LYS A 1 181 ? 26.492 30.593 -10.428 1.00 55.75 181 LYS A C 1
ATOM 1444 O O . LYS A 1 181 ? 27.027 30.606 -11.535 1.00 55.75 181 LYS A O 1
ATOM 1449 N N . ARG A 1 182 ? 26.729 29.617 -9.536 1.00 53.12 182 ARG A N 1
ATOM 1450 C CA . ARG A 1 182 ? 27.636 28.478 -9.810 1.00 53.12 182 ARG A CA 1
ATOM 1451 C C . ARG A 1 182 ? 26.986 27.088 -9.759 1.00 53.12 182 ARG A C 1
ATOM 1453 O O . ARG A 1 182 ? 27.615 26.139 -10.211 1.00 53.12 182 ARG A O 1
ATOM 1460 N N . GLN A 1 183 ? 25.707 26.958 -9.394 1.00 52.38 183 GLN A N 1
ATOM 1461 C CA . GLN A 1 183 ? 24.936 25.700 -9.497 1.00 52.38 183 GLN A CA 1
ATOM 1462 C C . GLN A 1 183 ? 24.476 25.356 -10.936 1.00 52.38 183 GLN A C 1
ATOM 1464 O O . GLN A 1 183 ? 23.357 24.912 -11.174 1.00 52.38 183 GLN A O 1
ATOM 1469 N N . LYS A 1 184 ? 25.357 25.539 -11.925 1.00 55.50 184 LYS A N 1
ATOM 1470 C CA . LYS A 1 184 ? 25.216 24.976 -13.281 1.00 55.50 184 LYS A CA 1
ATOM 1471 C C . LYS A 1 184 ? 26.178 23.805 -13.492 1.00 55.50 184 LYS A C 1
ATOM 1473 O O . LYS A 1 184 ? 26.710 23.610 -14.577 1.00 55.50 184 LYS A O 1
ATOM 1478 N N . THR A 1 185 ? 26.405 23.013 -12.451 1.00 53.88 185 THR A N 1
ATOM 1479 C CA . THR A 1 185 ? 27.093 21.726 -12.561 1.00 53.88 185 THR A CA 1
ATOM 1480 C C . THR A 1 185 ? 26.176 20.656 -12.005 1.00 53.88 185 THR A C 1
ATOM 1482 O O . THR A 1 185 ? 26.004 20.531 -10.796 1.00 53.88 185 THR A O 1
ATOM 1485 N N . GLY A 1 186 ? 25.543 19.969 -12.956 1.00 57.78 186 GLY A N 1
ATOM 1486 C CA . GLY A 1 186 ? 24.717 18.775 -12.846 1.00 57.78 186 GLY A CA 1
ATOM 1487 C C . GLY A 1 186 ? 24.600 18.159 -11.461 1.00 57.78 186 GLY A C 1
ATOM 1488 O O . GLY A 1 186 ? 25.478 17.424 -11.015 1.00 57.78 186 GLY A O 1
ATOM 1489 N N . SER A 1 187 ? 23.427 18.341 -10.856 1.00 62.00 187 SER A N 1
ATOM 1490 C CA . SER A 1 187 ? 22.888 17.285 -10.009 1.00 62.00 187 SER A CA 1
ATOM 1491 C C . SER A 1 187 ? 22.830 16.028 -10.874 1.00 62.00 187 SER A C 1
ATOM 1493 O O . SER A 1 187 ? 22.086 15.983 -11.857 1.00 62.00 187 SER A O 1
ATOM 1495 N N . SER A 1 188 ? 23.647 15.029 -10.539 1.00 65.94 188 SER A N 1
ATOM 1496 C CA . SER A 1 188 ? 23.706 13.745 -11.247 1.00 65.94 188 SER A CA 1
ATOM 1497 C C . SER A 1 188 ? 22.320 13.118 -11.397 1.00 65.94 188 SER A C 1
ATOM 1499 O O . SER A 1 188 ? 22.044 12.442 -12.381 1.00 65.94 188 SER A O 1
ATOM 1501 N N . TYR A 1 189 ? 21.418 13.420 -10.463 1.00 73.31 189 TYR A N 1
ATOM 1502 C CA . TYR A 1 189 ? 20.027 13.011 -10.500 1.00 73.31 189 TYR A CA 1
ATOM 1503 C C . TYR A 1 189 ? 19.228 13.664 -11.637 1.00 73.31 189 TYR A C 1
ATOM 1505 O O . TYR A 1 189 ? 18.455 12.985 -12.306 1.00 73.31 189 TYR A O 1
ATOM 1513 N N . ALA A 1 190 ? 19.427 14.959 -11.899 1.00 73.56 190 ALA A N 1
ATOM 1514 C CA . ALA A 1 190 ? 18.752 15.656 -12.994 1.00 73.56 190 ALA A CA 1
ATOM 1515 C C . ALA A 1 190 ? 19.275 15.187 -14.362 1.00 73.56 190 ALA A C 1
ATOM 1517 O O . ALA A 1 190 ? 18.484 14.957 -15.277 1.00 73.56 190 ALA A O 1
ATOM 1518 N N . SER A 1 191 ? 20.589 14.962 -14.478 1.00 72.19 191 SER A N 1
ATOM 1519 C CA . SER A 1 191 ? 21.179 14.349 -15.674 1.00 72.19 191 SER A CA 1
ATOM 1520 C C . SER A 1 191 ? 20.697 12.909 -15.872 1.00 72.19 191 SER A C 1
ATOM 1522 O O . SER A 1 191 ? 20.362 12.546 -16.992 1.00 72.19 191 SER A O 1
ATOM 1524 N N . ALA A 1 192 ? 20.572 12.112 -14.805 1.00 74.44 192 ALA A N 1
ATOM 1525 C CA . ALA A 1 192 ? 20.056 10.744 -14.888 1.00 74.44 192 ALA A CA 1
ATOM 1526 C C . ALA A 1 192 ? 18.572 10.699 -15.285 1.00 74.44 192 ALA A C 1
ATOM 1528 O O . ALA A 1 192 ? 18.182 9.884 -16.115 1.00 74.44 192 ALA A O 1
ATOM 1529 N N . MET A 1 193 ? 17.742 11.589 -14.734 1.00 83.06 193 MET A N 1
ATOM 1530 C CA . MET A 1 193 ? 16.328 11.702 -15.109 1.00 83.06 193 MET A CA 1
ATOM 1531 C C . MET A 1 193 ? 16.157 12.139 -16.564 1.00 83.06 193 MET A C 1
ATOM 1533 O O . MET A 1 193 ? 15.318 11.590 -17.270 1.00 83.06 193 MET A O 1
ATOM 1537 N N . THR A 1 194 ? 16.981 13.082 -17.026 1.00 78.25 194 THR A N 1
ATOM 1538 C CA . THR A 1 194 ? 16.941 13.546 -18.418 1.00 78.25 194 THR A CA 1
ATOM 1539 C C . THR A 1 194 ? 17.397 12.440 -19.367 1.00 78.25 194 THR A C 1
ATOM 1541 O O . THR A 1 194 ? 16.670 12.126 -20.300 1.00 78.25 194 THR A O 1
ATOM 1544 N N . ALA A 1 195 ? 18.511 11.761 -19.070 1.00 72.50 195 ALA A N 1
ATOM 1545 C CA . ALA A 1 195 ? 19.009 10.644 -19.875 1.00 72.50 195 ALA A CA 1
ATOM 1546 C C . ALA A 1 195 ? 18.010 9.474 -19.968 1.00 72.50 195 ALA A C 1
ATOM 1548 O O . ALA A 1 195 ? 17.890 8.846 -21.013 1.00 72.50 195 ALA A O 1
ATOM 1549 N N . MET A 1 196 ? 17.239 9.203 -18.906 1.00 75.19 196 MET A N 1
ATOM 1550 C CA . MET A 1 196 ? 16.179 8.185 -18.938 1.00 75.19 196 MET A CA 1
ATOM 1551 C C . MET A 1 196 ? 14.940 8.606 -19.741 1.00 75.19 196 MET A C 1
ATOM 1553 O O . MET A 1 196 ? 14.151 7.745 -20.123 1.00 75.19 196 MET A O 1
ATOM 1557 N N . MET A 1 197 ? 14.743 9.905 -19.979 1.00 83.12 197 MET A N 1
ATOM 1558 C CA . MET A 1 197 ? 13.594 10.426 -20.724 1.00 83.12 197 MET A CA 1
ATOM 1559 C C . MET A 1 197 ? 13.902 10.717 -22.192 1.00 83.12 197 MET A C 1
ATOM 1561 O O . MET A 1 197 ? 12.986 10.645 -23.008 1.00 83.12 197 MET A O 1
ATOM 1565 N N . THR A 1 198 ? 15.148 11.046 -22.541 1.00 76.00 198 THR A N 1
ATOM 1566 C CA . THR A 1 198 ? 15.493 11.516 -23.893 1.00 76.00 198 THR A CA 1
ATOM 1567 C C . THR A 1 198 ? 15.990 10.437 -24.852 1.00 76.00 198 THR A C 1
ATOM 1569 O O . THR A 1 198 ? 16.220 10.758 -26.006 1.00 76.00 198 THR A O 1
ATOM 1572 N N . GLY A 1 199 ? 16.071 9.167 -24.445 1.00 56.53 199 GLY A N 1
ATOM 1573 C CA . GLY A 1 199 ? 16.082 8.049 -25.400 1.00 56.53 199 GLY A CA 1
ATOM 1574 C C . GLY A 1 199 ? 17.331 7.880 -26.278 1.00 56.53 199 GLY A C 1
ATOM 1575 O O . GLY A 1 199 ? 17.261 7.098 -27.215 1.00 56.53 199 GLY A O 1
ATOM 1576 N N . ASP A 1 200 ? 18.460 8.522 -25.962 1.00 51.53 200 ASP A N 1
ATOM 1577 C CA . ASP A 1 200 ? 19.763 8.255 -26.606 1.00 51.53 200 ASP A CA 1
ATOM 1578 C C . ASP A 1 200 ? 20.420 6.998 -26.003 1.00 51.53 200 ASP A C 1
ATOM 1580 O O . ASP A 1 200 ? 21.442 7.056 -25.321 1.00 51.53 200 ASP A O 1
ATOM 1584 N N . PHE A 1 201 ? 19.771 5.846 -26.180 1.00 52.94 201 PHE A N 1
ATOM 1585 C CA . PHE A 1 201 ? 20.357 4.525 -25.913 1.00 52.94 201 PHE A CA 1
ATOM 1586 C C . PHE A 1 201 ? 20.387 3.685 -27.198 1.00 52.94 201 PHE A C 1
ATOM 1588 O O . PHE A 1 201 ? 20.226 2.468 -27.149 1.00 52.94 201 PHE A O 1
ATOM 1595 N N . ASP A 1 202 ? 20.559 4.357 -28.333 1.00 64.75 202 ASP A N 1
ATOM 1596 C CA . ASP A 1 202 ? 21.035 3.775 -29.582 1.00 64.75 202 ASP A CA 1
ATOM 1597 C C . ASP A 1 202 ? 22.400 4.416 -29.873 1.00 64.75 202 ASP A C 1
ATOM 1599 O O . ASP A 1 202 ? 22.579 5.609 -29.641 1.00 64.75 202 ASP A O 1
ATOM 1603 N N . ASP A 1 203 ? 23.338 3.597 -30.343 1.00 63.62 203 ASP A N 1
ATOM 1604 C CA . ASP A 1 203 ? 24.706 3.931 -30.765 1.00 63.62 203 ASP A CA 1
ATOM 1605 C C . ASP A 1 203 ? 25.773 4.065 -29.662 1.00 63.62 203 ASP A C 1
ATOM 1607 O O . ASP A 1 203 ? 26.123 5.145 -29.200 1.00 63.62 203 ASP A O 1
ATOM 1611 N N . ASP A 1 204 ? 26.368 2.926 -29.303 1.00 53.88 204 ASP A N 1
ATOM 1612 C CA . ASP A 1 204 ? 27.827 2.796 -29.412 1.00 53.88 204 ASP A CA 1
ATOM 1613 C C . ASP A 1 204 ? 28.177 1.306 -29.609 1.00 53.88 204 ASP A C 1
ATOM 1615 O O . ASP A 1 204 ? 27.950 0.469 -28.721 1.00 53.88 204 ASP A O 1
ATOM 1619 N N . ASP A 1 205 ? 28.651 1.035 -30.832 1.00 52.88 205 ASP A N 1
ATOM 1620 C CA . ASP A 1 205 ? 29.161 -0.211 -31.433 1.00 52.88 205 ASP A CA 1
ATOM 1621 C C . ASP A 1 205 ? 30.243 -0.946 -30.612 1.00 52.88 205 ASP A C 1
ATOM 1623 O O . ASP A 1 205 ? 31.155 -0.293 -30.047 1.00 52.88 205 ASP A O 1
#

Sequence (205 aa):
MARGSYEAFGQRFHCESLEYLHQDDKVFICPQDQKAFLNQMSMRYHQYIRHELQERKAERKRLRERAEERKARADRHRQQPESQPARVVPADPVPVITPDPGLEVKPLLMPDVPETPPPVINEDFQEAKSASKPRNEADPRLASTLTPLPVQQTPLTPPPSIPKAAADDDLYGDIGGEEAKRQKTGSSYASAMTAMMTGDFDDDD

Organism: NCBI:txid878477